Protein AF-A0A9P0D5S6-F1 (afdb_monomer)

Sequence (242 aa):
MGNLRKKKTSSSSEDSSSSSDEFELLKLKNKLLKRKLNKQRHGHGGKKRRHVSSSEDGRSSEEDAYNESEKEKEQNSEQTDPLGIEFVEVPSLSGEILEVLGPKQATVSNVSEDIHKDLVIRWEQIIKKGLNIDDREELLKKYPHPQNFVSLCSPKVNPEINEAIDAATKKRDEKLQSNQKIMVAAISALGKALTFLIDENKENTPLSLIEPINDASKLVAELFKDQTLVRQSLISKICGGN

Nearest PDB structures (foldseek):
  8vp1-assembly1_A  TM=4.606E-01  e=6.833E+00  Acetivibrio thermocellus ATCC 27405

Organism: NCBI:txid3402493

Solvent-accessible surface area (backbone atoms only — not comparable to full-atom values): 15973 Å² total; per-residue (Å²): 133,89,80,90,82,88,83,85,84,85,87,86,92,82,80,76,65,69,63,56,57,53,51,53,53,51,53,51,51,52,56,53,51,53,53,54,55,56,55,61,69,69,73,79,80,88,80,90,80,81,90,86,87,86,81,85,88,86,86,83,83,88,79,90,78,92,80,90,81,90,82,84,88,82,92,78,89,84,79,83,75,98,65,97,66,83,80,72,80,74,77,78,79,52,70,71,58,49,60,73,71,43,83,78,76,80,75,83,74,85,73,73,83,87,72,62,66,71,56,50,60,54,48,50,50,35,72,76,71,46,75,55,69,65,62,48,53,51,48,46,67,75,20,46,76,54,88,91,46,70,85,66,52,83,80,76,75,55,69,72,57,64,69,72,50,53,71,69,58,49,56,50,46,54,52,52,52,54,50,43,52,53,45,39,18,50,44,34,47,46,50,50,52,50,48,50,49,50,68,77,32,75,90,71,57,58,61,84,61,51,50,62,52,50,52,51,42,51,54,48,53,49,52,45,50,52,53,49,52,51,49,49,51,62,52,44,66,63,74,64,75,124

Foldseek 3Di:
DDDDDDDDDDDDDDDDPPVVVVVVVVVVVVVVVVVVVVVVVPPPDDDDDDDDDDDDDDDDDDDDDDDDDDDDDDDDDPPDDPDPDPPPPDDDDDPVVVVVVPDDDPPPPPDDDDDDPVVCVVVVCCVVPNDDPVVLVVLLVVQDADPVCVVLDQDDDDVVLLVQDDPVLNVVLVVLNVVSSSLRSLLSVLVVVLCCLCVVQVPDRDVVVNVVSVVVSVVSVVVSVVSSVVNVVSSCVRVPDD

Radius o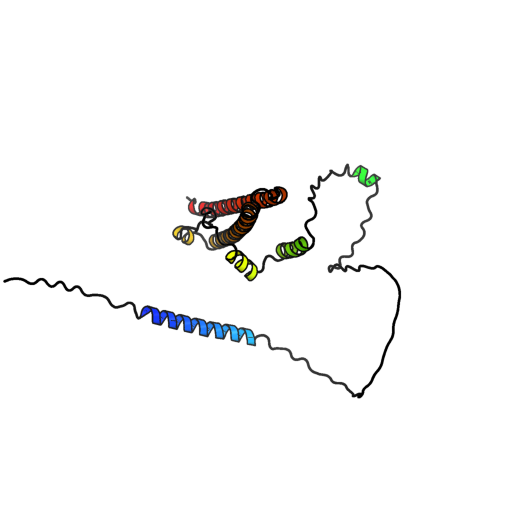f gyration: 34.53 Å; Cα contacts (8 Å, |Δi|>4): 62; chains: 1; bounding box: 77×120×94 Å

pLDDT: mean 72.17, std 22.51, range [25.88, 97.44]

Secondary structure (DSSP, 8-state):
---------------SSHHHHHHHHHHHHHHHHHHHHHHHHTS--------------------------------------S-------PPPPPHHHHHHT---------PPPPPPHHHHHHHHHHHHH---HHHHHHHHHHSPPPTT-TTSSPPPPPHHHHHHS-HHHHHHHHHHHHHHHHHHHHHHHHHHHHHHHHHHSTTT--HHHHHHHHHHHHHHHHHHHHHHHHHHHHHHHHHT--

Mean predicted aligned error: 20.33 Å

Structure (mmCIF, N/CA/C/O backbone):
data_AF-A0A9P0D5S6-F1
#
_entry.id   AF-A0A9P0D5S6-F1
#
loop_
_atom_site.group_PDB
_atom_site.id
_atom_site.type_symbol
_atom_site.label_atom_id
_atom_site.label_alt_id
_atom_site.label_comp_id
_atom_site.label_asym_id
_atom_site.label_entity_id
_atom_site.label_seq_id
_atom_site.pdbx_PDB_ins_code
_atom_site.Cartn_x
_atom_site.Cartn_y
_atom_site.Cartn_z
_atom_site.occupancy
_atom_site.B_iso_or_equiv
_atom_site.auth_seq_id
_atom_site.auth_comp_id
_atom_site.auth_asym_id
_atom_site.auth_atom_id
_atom_site.pdbx_PDB_model_num
ATOM 1 N N . MET A 1 1 ? -13.236 -71.950 -36.937 1.00 37.84 1 MET A N 1
ATOM 2 C CA . MET A 1 1 ? -12.659 -71.670 -38.271 1.00 37.84 1 MET A CA 1
ATOM 3 C C . MET A 1 1 ? -12.539 -70.158 -38.441 1.00 37.84 1 MET A C 1
ATOM 5 O O . MET A 1 1 ? -13.577 -69.520 -38.479 1.00 37.84 1 MET A O 1
ATOM 9 N N . GLY A 1 2 ? -11.304 -69.630 -38.513 1.00 37.84 2 GLY A N 1
ATOM 10 C CA . GLY A 1 2 ? -10.929 -68.273 -38.978 1.00 37.84 2 GLY A CA 1
ATOM 11 C C . GLY A 1 2 ? -11.305 -67.083 -38.070 1.00 37.84 2 GLY A C 1
ATOM 12 O O . GLY A 1 2 ? -12.388 -67.051 -37.520 1.00 37.84 2 GLY A O 1
ATOM 13 N N . ASN A 1 3 ? -10.506 -66.032 -37.876 1.00 37.53 3 ASN A N 1
ATOM 14 C CA . ASN A 1 3 ? -9.165 -65.708 -38.349 1.00 37.53 3 ASN A CA 1
ATOM 15 C C . ASN A 1 3 ? -8.583 -64.559 -37.497 1.00 37.53 3 ASN A C 1
ATOM 17 O O . ASN A 1 3 ? -9.312 -63.754 -36.922 1.00 37.53 3 ASN A O 1
ATOM 21 N N . LEU A 1 4 ? -7.251 -64.500 -37.452 1.00 45.38 4 LEU A N 1
ATOM 22 C CA . LEU A 1 4 ? -6.418 -63.527 -36.748 1.00 45.38 4 LEU A CA 1
ATOM 23 C C . LEU A 1 4 ? -6.650 -62.071 -37.191 1.00 45.38 4 LEU A C 1
ATOM 25 O O . LEU A 1 4 ? -6.735 -61.794 -38.386 1.00 45.38 4 LEU A O 1
ATOM 29 N N . ARG A 1 5 ? -6.488 -61.122 -36.256 1.00 46.25 5 ARG A N 1
ATOM 30 C CA . ARG A 1 5 ? -5.780 -59.858 -36.536 1.00 46.25 5 ARG A CA 1
ATOM 31 C C . ARG A 1 5 ? -5.139 -59.277 -35.272 1.00 46.25 5 ARG A C 1
ATOM 33 O O . ARG A 1 5 ? -5.781 -58.629 -34.455 1.00 46.25 5 ARG A O 1
ATOM 40 N N . LYS A 1 6 ? -3.832 -59.519 -35.138 1.00 46.16 6 LYS A N 1
ATOM 41 C CA . LYS A 1 6 ? -2.926 -58.796 -34.236 1.00 46.16 6 LYS A CA 1
ATOM 42 C C . LYS A 1 6 ? -2.712 -57.382 -34.791 1.00 46.16 6 LYS A C 1
ATOM 44 O O . LYS A 1 6 ? -2.328 -57.250 -35.951 1.00 46.16 6 LYS A O 1
ATOM 49 N N . LYS A 1 7 ? -2.863 -56.349 -33.962 1.00 43.53 7 LYS A N 1
ATOM 50 C CA . LYS A 1 7 ? -2.188 -55.056 -34.153 1.00 43.53 7 LYS A CA 1
ATOM 51 C C . LYS A 1 7 ? -1.275 -54.819 -32.953 1.00 43.53 7 LYS A C 1
ATOM 53 O O . LYS A 1 7 ? -1.743 -54.568 -31.851 1.00 43.53 7 LYS A O 1
ATOM 58 N N . LYS A 1 8 ? 0.028 -54.969 -33.194 1.00 44.31 8 LYS A N 1
ATOM 59 C CA . LYS A 1 8 ? 1.100 -54.388 -32.384 1.00 44.31 8 LYS A CA 1
ATOM 60 C C . LYS A 1 8 ? 1.375 -52.996 -32.950 1.00 44.31 8 LYS A C 1
ATOM 62 O O . LYS A 1 8 ? 1.554 -52.880 -34.160 1.00 44.31 8 LYS A O 1
ATOM 67 N N . THR A 1 9 ? 1.465 -51.993 -32.090 1.00 38.09 9 THR A N 1
ATOM 68 C CA . THR A 1 9 ? 2.160 -50.735 -32.376 1.00 38.09 9 THR A CA 1
ATOM 69 C C . THR A 1 9 ? 3.109 -50.457 -31.220 1.00 38.09 9 THR A C 1
ATOM 71 O O . THR A 1 9 ? 2.726 -50.522 -30.055 1.00 38.09 9 THR A O 1
ATOM 74 N N . SER A 1 10 ? 4.364 -50.255 -31.588 1.00 43.22 10 SER A N 1
ATOM 75 C CA . SER A 1 10 ? 5.551 -49.974 -30.785 1.00 43.22 10 SER A CA 1
ATOM 76 C C . SER A 1 10 ? 5.848 -48.466 -30.724 1.00 43.22 10 SER A C 1
ATOM 78 O O . SER A 1 10 ? 5.267 -47.707 -31.498 1.00 43.22 10 SER A O 1
ATOM 80 N N . SER A 1 11 ? 6.842 -48.096 -29.900 1.00 38.91 11 SER A N 1
ATOM 81 C CA . SER A 1 11 ? 7.454 -46.763 -29.657 1.00 38.91 11 SER A CA 1
ATOM 82 C C . SER A 1 11 ? 6.777 -45.958 -28.533 1.00 38.91 11 SER A C 1
ATOM 84 O O . SER A 1 11 ? 5.559 -45.971 -28.440 1.00 38.91 11 SER A O 1
ATOM 86 N N . SER A 1 12 ? 7.463 -45.293 -27.598 1.00 39.78 12 SER A N 1
ATOM 87 C CA . SER A 1 12 ? 8.856 -44.835 -27.505 1.00 39.78 12 SER A CA 1
ATOM 88 C C . SER A 1 12 ? 9.258 -44.738 -26.019 1.00 39.78 12 SER A C 1
ATOM 90 O O . SER A 1 12 ? 8.444 -44.351 -25.183 1.00 39.78 12 SER A O 1
ATOM 92 N N . SER A 1 13 ? 10.496 -45.110 -25.694 1.00 50.25 13 SER A N 1
ATOM 93 C CA . SER A 1 13 ? 11.111 -45.021 -24.366 1.00 50.25 13 SER A CA 1
ATOM 94 C C . SER A 1 13 ? 12.429 -44.255 -24.498 1.00 50.25 13 SER A C 1
ATOM 96 O O . SER A 1 13 ? 13.471 -44.884 -24.659 1.00 50.25 13 SER A O 1
ATOM 98 N N . GLU A 1 14 ? 12.383 -42.920 -24.489 1.00 50.22 14 GLU A N 1
ATOM 99 C CA . GLU A 1 14 ? 13.576 -42.063 -24.654 1.00 50.22 14 GLU A CA 1
ATOM 100 C C . GLU A 1 14 ? 13.590 -40.788 -23.776 1.00 50.22 14 GLU A C 1
ATOM 102 O O . GLU A 1 14 ? 14.295 -39.845 -24.099 1.00 50.22 14 GLU A O 1
ATOM 107 N N . ASP A 1 15 ? 12.901 -40.740 -22.627 1.00 49.03 15 ASP A N 1
ATOM 108 C CA . ASP A 1 15 ? 12.848 -39.508 -21.795 1.00 49.03 15 ASP A CA 1
ATOM 109 C C . ASP A 1 15 ? 13.616 -39.569 -20.457 1.00 49.03 15 ASP A C 1
ATOM 111 O O . ASP A 1 15 ? 13.437 -38.730 -19.576 1.00 49.03 15 ASP A O 1
ATOM 115 N N . SER A 1 16 ? 14.505 -40.546 -20.259 1.00 51.09 16 SER A N 1
ATOM 116 C CA . SER A 1 16 ? 15.193 -40.727 -18.963 1.00 51.09 16 SER A CA 1
ATOM 117 C C . SER A 1 16 ? 16.587 -40.090 -18.866 1.00 51.09 16 SER A C 1
ATOM 119 O O . SER A 1 16 ? 17.108 -39.961 -17.760 1.00 51.09 16 SER A O 1
ATOM 121 N N . SER A 1 17 ? 17.214 -39.691 -19.979 1.00 54.06 17 SER A N 1
ATOM 122 C CA . SER A 1 17 ? 18.595 -39.170 -19.983 1.00 54.06 17 SER A CA 1
ATOM 123 C C . SER A 1 17 ? 18.681 -37.662 -19.712 1.00 54.06 17 SER A C 1
ATOM 125 O O . SER A 1 17 ? 19.593 -37.222 -19.015 1.00 54.06 17 SER A O 1
ATOM 127 N N . SER A 1 18 ? 17.696 -36.874 -20.161 1.00 54.56 18 SER A N 1
ATOM 128 C CA . SER A 1 18 ? 17.740 -35.403 -20.082 1.00 54.56 18 SER A CA 1
ATOM 129 C C . SER A 1 18 ? 17.683 -34.848 -18.651 1.00 54.56 18 SER A C 1
ATOM 131 O O . SER A 1 18 ? 18.209 -33.769 -18.387 1.00 54.56 18 SER A O 1
ATOM 133 N N . SER A 1 19 ? 17.065 -35.570 -17.711 1.00 57.66 19 SER A N 1
ATOM 134 C CA . SER A 1 19 ? 16.938 -35.122 -16.313 1.00 57.66 19 SER A CA 1
ATOM 135 C C . SER A 1 19 ? 18.242 -35.290 -15.516 1.00 57.66 19 SER A C 1
ATOM 137 O O . SER A 1 19 ? 18.522 -34.515 -14.599 1.00 57.66 19 SER A O 1
ATOM 139 N N . SER A 1 20 ? 19.077 -36.265 -15.894 1.00 64.94 20 SER A N 1
ATOM 140 C CA . SER A 1 20 ? 20.359 -36.522 -15.227 1.00 64.94 20 SER A CA 1
ATOM 141 C C . SER A 1 20 ? 21.379 -35.414 -15.511 1.00 64.94 20 SER A C 1
ATOM 143 O O . SER A 1 20 ? 22.100 -34.981 -14.608 1.00 64.94 20 SER A O 1
ATOM 145 N N . ASP A 1 21 ? 21.405 -34.908 -16.744 1.00 73.12 21 ASP A N 1
ATOM 146 C CA . ASP A 1 21 ? 22.343 -33.860 -17.156 1.00 73.12 21 ASP A CA 1
ATOM 147 C C . ASP A 1 21 ? 22.004 -32.503 -16.522 1.00 73.12 21 ASP A C 1
ATOM 149 O O . ASP A 1 21 ? 22.896 -31.760 -16.098 1.00 73.12 21 ASP A O 1
ATOM 153 N N . GLU A 1 22 ? 20.712 -32.200 -16.363 1.00 78.56 22 GLU A N 1
ATOM 154 C CA . GLU A 1 22 ? 20.247 -30.991 -15.680 1.00 78.56 22 GLU A CA 1
ATOM 155 C C . GLU A 1 22 ? 20.620 -30.997 -14.187 1.00 78.56 22 GLU A C 1
ATOM 157 O O . GLU A 1 22 ? 21.048 -29.976 -13.632 1.00 78.56 22 GLU A O 1
ATOM 162 N N . PHE A 1 23 ? 20.547 -32.166 -13.544 1.00 77.38 23 PHE A N 1
ATOM 163 C CA . PHE A 1 23 ? 20.930 -32.329 -12.145 1.00 77.38 23 PHE A CA 1
ATOM 164 C C . PHE A 1 23 ? 22.438 -32.120 -11.921 1.00 77.38 23 PHE A C 1
ATOM 166 O O . PHE A 1 23 ? 22.838 -31.428 -10.977 1.00 77.38 23 PHE A O 1
ATOM 173 N N . GLU A 1 24 ? 23.291 -32.642 -12.807 1.00 84.81 24 GLU A N 1
ATOM 174 C CA . GLU A 1 24 ? 24.744 -32.429 -12.727 1.00 84.81 24 GLU A CA 1
ATOM 175 C C . GLU A 1 24 ? 25.137 -30.967 -13.010 1.00 84.81 24 GLU A C 1
ATOM 177 O O . GLU A 1 24 ? 25.972 -30.393 -12.299 1.00 84.81 24 GLU A O 1
ATOM 182 N N . LEU A 1 25 ? 24.456 -30.294 -13.943 1.00 83.38 25 LEU A N 1
ATOM 183 C CA . LEU A 1 25 ? 24.597 -28.848 -14.173 1.00 83.38 25 LEU A CA 1
ATOM 184 C C . LEU A 1 25 ? 24.253 -28.022 -12.924 1.00 83.38 25 LEU A C 1
ATOM 186 O O . LEU A 1 25 ? 24.961 -27.063 -12.582 1.00 83.38 25 LEU A O 1
ATOM 190 N N . LEU A 1 26 ? 23.197 -28.402 -12.205 1.00 81.62 26 LEU A N 1
ATOM 191 C CA . LEU A 1 26 ? 22.773 -27.730 -10.978 1.00 81.62 26 LEU A CA 1
ATOM 192 C C . LEU A 1 26 ? 23.780 -27.939 -9.836 1.00 81.62 26 LEU A C 1
ATOM 194 O O . LEU A 1 26 ? 24.104 -27.010 -9.085 1.00 81.62 26 LEU A O 1
ATOM 198 N N . LYS A 1 27 ? 24.345 -29.142 -9.735 1.00 86.56 27 LYS A N 1
ATOM 199 C CA . LYS A 1 27 ? 25.399 -29.489 -8.772 1.00 86.56 27 LYS A CA 1
ATOM 200 C C . LYS A 1 27 ? 26.682 -28.695 -9.036 1.00 86.56 27 LYS A C 1
ATOM 202 O O . LYS A 1 27 ? 27.293 -28.168 -8.097 1.00 86.56 27 LYS A O 1
ATOM 207 N N . LEU A 1 28 ? 27.046 -28.525 -10.309 1.00 89.38 28 LEU A N 1
ATOM 208 C CA . LEU A 1 28 ? 28.199 -27.730 -10.730 1.00 89.38 28 LEU A CA 1
ATOM 209 C C . LEU A 1 28 ? 28.015 -26.239 -10.401 1.00 89.38 28 LEU A C 1
ATOM 211 O O . LEU A 1 28 ? 28.908 -25.625 -9.806 1.00 89.38 28 LEU A O 1
ATOM 215 N N . LYS A 1 29 ? 26.837 -25.667 -10.696 1.00 86.06 29 LYS A N 1
ATOM 216 C CA . LYS A 1 29 ? 26.492 -24.273 -10.350 1.00 86.06 29 LYS A CA 1
ATOM 217 C C . LYS A 1 29 ? 26.589 -24.021 -8.845 1.00 86.06 29 LYS A C 1
ATOM 219 O O . LYS A 1 29 ? 27.227 -23.053 -8.426 1.00 86.06 29 LYS A O 1
ATOM 224 N N . ASN A 1 30 ? 26.058 -24.928 -8.024 1.00 82.50 30 ASN A N 1
ATOM 225 C CA . ASN A 1 30 ? 26.135 -24.828 -6.564 1.00 82.50 30 ASN A CA 1
ATOM 226 C C . ASN A 1 30 ? 27.581 -24.887 -6.037 1.00 82.50 30 ASN A C 1
ATOM 228 O O . ASN A 1 30 ? 27.945 -24.150 -5.116 1.00 82.50 30 ASN A O 1
ATOM 232 N N . LYS A 1 31 ? 28.444 -25.713 -6.643 1.00 89.81 31 LYS A N 1
ATOM 233 C CA . LYS A 1 31 ? 29.873 -25.793 -6.288 1.00 89.81 31 LYS A CA 1
ATOM 234 C C . LYS A 1 31 ? 30.620 -24.492 -6.602 1.00 89.81 31 LYS A C 1
ATOM 236 O O . LYS A 1 31 ? 31.457 -24.055 -5.807 1.00 89.81 31 LYS A O 1
ATOM 241 N N . LEU A 1 32 ? 30.314 -23.854 -7.732 1.00 88.75 32 LEU A N 1
ATOM 242 C CA . LEU A 1 32 ? 30.899 -22.565 -8.116 1.00 88.75 32 LEU A CA 1
ATOM 243 C C . LEU A 1 32 ? 30.418 -21.426 -7.209 1.00 88.75 32 LEU A C 1
ATOM 245 O O . LEU A 1 32 ? 31.228 -20.594 -6.793 1.00 88.75 32 LEU A O 1
ATOM 249 N N . LEU A 1 33 ? 29.138 -21.430 -6.829 1.00 84.19 33 LEU A N 1
ATOM 250 C CA . LEU A 1 33 ? 28.568 -20.434 -5.920 1.00 84.19 33 LEU A CA 1
ATOM 251 C C . LEU A 1 33 ? 29.224 -20.490 -4.532 1.00 84.19 33 LEU A C 1
ATOM 253 O O . LEU A 1 33 ? 29.647 -19.460 -4.005 1.00 84.19 33 LEU A O 1
ATOM 257 N N . LYS A 1 34 ? 29.423 -21.701 -3.986 1.00 81.06 34 LYS A N 1
ATOM 258 C CA . LYS A 1 34 ? 30.137 -21.911 -2.713 1.00 81.06 34 LYS A CA 1
ATOM 259 C C . LYS A 1 34 ? 31.575 -21.387 -2.765 1.00 81.06 34 LYS A C 1
ATOM 261 O O . LYS A 1 34 ? 32.033 -20.758 -1.815 1.00 81.06 34 LYS A O 1
ATOM 266 N N . ARG A 1 35 ? 32.280 -21.582 -3.887 1.00 80.19 35 ARG A N 1
ATOM 267 C CA . ARG A 1 35 ? 33.635 -21.037 -4.094 1.00 80.19 35 ARG A CA 1
ATOM 268 C C . ARG A 1 35 ? 33.650 -19.507 -4.139 1.00 80.19 35 ARG A C 1
ATOM 270 O O . ARG A 1 35 ? 34.548 -18.902 -3.558 1.00 80.19 35 ARG A O 1
ATOM 277 N N . LYS A 1 36 ? 32.657 -18.883 -4.781 1.00 82.38 36 LYS A N 1
ATOM 278 C CA . LYS A 1 36 ? 32.531 -17.418 -4.861 1.00 82.38 36 LYS A CA 1
ATOM 279 C C . LYS A 1 36 ? 32.259 -16.799 -3.486 1.00 82.38 36 LYS A C 1
ATOM 281 O O . LYS A 1 36 ? 32.920 -15.828 -3.123 1.00 82.38 36 LYS A O 1
ATOM 286 N N . LEU A 1 37 ? 31.378 -17.419 -2.697 1.00 74.88 37 LEU A N 1
ATOM 287 C CA . LEU A 1 37 ? 31.068 -16.987 -1.332 1.00 74.88 37 LEU A CA 1
ATOM 288 C C . LEU A 1 37 ? 32.290 -17.113 -0.408 1.00 74.88 37 LEU A C 1
ATOM 290 O O . LEU A 1 37 ? 32.605 -16.198 0.349 1.00 74.88 37 LEU A O 1
ATOM 294 N N . ASN A 1 38 ? 33.037 -18.218 -0.510 1.00 69.81 38 ASN A N 1
ATOM 295 C CA . ASN A 1 38 ? 34.214 -18.427 0.333 1.00 69.81 38 ASN A CA 1
ATOM 296 C C . ASN A 1 38 ? 35.356 -17.451 -0.008 1.00 69.81 38 ASN A C 1
ATOM 298 O O . ASN A 1 38 ? 36.089 -17.025 0.881 1.00 69.81 38 ASN A O 1
ATOM 302 N N . LYS A 1 39 ? 35.470 -17.030 -1.277 1.00 72.38 39 LYS A N 1
ATOM 303 C CA . LYS A 1 39 ? 36.447 -16.023 -1.723 1.00 72.38 39 LYS A CA 1
ATOM 304 C C . LYS A 1 39 ? 36.113 -14.614 -1.215 1.00 72.38 39 LYS A C 1
ATOM 306 O O . LYS A 1 39 ? 37.030 -13.856 -0.919 1.00 72.38 39 LYS A O 1
ATOM 311 N N . GLN A 1 40 ? 34.829 -14.288 -1.038 1.00 65.25 40 GLN A N 1
ATOM 312 C CA . GLN A 1 40 ? 34.401 -13.027 -0.414 1.00 65.25 40 GLN A CA 1
ATOM 313 C C . GLN A 1 40 ? 34.696 -12.986 1.092 1.00 65.25 40 GLN A C 1
ATOM 315 O O . GLN A 1 40 ? 35.065 -11.937 1.611 1.00 65.25 40 GLN A O 1
ATOM 320 N N . ARG A 1 41 ? 34.632 -14.129 1.788 1.00 60.97 41 ARG A N 1
ATOM 321 C CA . ARG A 1 41 ? 34.928 -14.208 3.232 1.00 60.97 41 ARG A CA 1
ATOM 322 C C . ARG A 1 41 ? 36.413 -14.039 3.583 1.00 60.97 41 ARG A C 1
ATOM 324 O O . ARG A 1 41 ? 36.717 -13.703 4.718 1.00 60.97 41 ARG A O 1
ATOM 331 N N . HIS A 1 42 ? 37.327 -14.221 2.626 1.00 52.56 42 HIS A N 1
ATOM 332 C CA . HIS A 1 42 ? 38.779 -14.106 2.848 1.00 52.56 42 HIS A CA 1
ATOM 333 C C . HIS A 1 42 ? 39.375 -12.756 2.385 1.00 52.56 42 HIS A C 1
ATOM 335 O O . HIS A 1 42 ? 40.588 -12.578 2.435 1.00 52.56 42 HIS A O 1
ATOM 341 N N . GLY A 1 43 ? 38.546 -11.794 1.951 1.00 47.47 43 GLY A N 1
ATOM 342 C CA . GLY A 1 43 ? 38.978 -10.464 1.480 1.00 47.47 43 GLY A CA 1
ATOM 343 C C . GLY A 1 43 ? 38.991 -9.345 2.536 1.00 47.47 43 GLY A C 1
ATOM 344 O O . GLY A 1 43 ? 39.335 -8.209 2.217 1.00 47.47 43 GLY A O 1
ATOM 345 N N . HIS A 1 44 ? 38.620 -9.630 3.787 1.00 45.16 44 HIS A N 1
ATOM 346 C CA . HIS A 1 44 ? 38.609 -8.664 4.896 1.00 45.16 44 HIS A CA 1
ATOM 347 C C . HIS A 1 44 ? 39.379 -9.211 6.104 1.00 45.16 44 HIS A C 1
ATOM 349 O O . HIS A 1 44 ? 38.835 -9.470 7.170 1.00 45.16 44 HIS A O 1
ATOM 355 N N . GLY A 1 45 ? 40.682 -9.415 5.920 1.00 45.53 45 GLY A N 1
ATOM 356 C CA . GLY A 1 45 ? 41.605 -9.780 6.991 1.00 45.53 45 GLY A CA 1
ATOM 357 C C . GLY A 1 45 ? 42.905 -9.008 6.842 1.00 45.53 45 GLY A C 1
ATOM 358 O O . GLY A 1 45 ? 43.875 -9.533 6.307 1.00 45.53 45 GLY A O 1
ATOM 359 N N . GLY A 1 46 ? 42.928 -7.748 7.277 1.00 39.09 46 GLY A N 1
ATOM 360 C CA . GLY A 1 46 ? 44.128 -6.924 7.163 1.00 39.09 46 GLY A CA 1
ATOM 361 C C . GLY A 1 46 ? 44.062 -5.608 7.926 1.00 39.09 46 GLY A C 1
ATOM 362 O O . GLY A 1 46 ? 43.817 -4.574 7.317 1.00 39.09 46 GLY A O 1
ATOM 363 N N . LYS A 1 47 ? 44.328 -5.655 9.240 1.00 42.62 47 LYS A N 1
ATOM 364 C CA . LYS A 1 47 ? 45.310 -4.797 9.945 1.00 42.62 47 LYS A CA 1
ATOM 365 C C . LYS A 1 47 ? 45.312 -5.101 11.451 1.00 42.62 47 LYS A C 1
ATOM 367 O O . LYS A 1 47 ? 44.508 -4.585 12.216 1.00 42.62 47 LYS A O 1
ATOM 372 N N . LYS A 1 48 ? 46.278 -5.930 11.862 1.00 40.34 48 LYS A N 1
ATOM 373 C CA . LYS A 1 48 ? 46.782 -6.022 13.241 1.00 40.34 48 LYS A CA 1
ATOM 374 C C . LYS A 1 48 ? 47.408 -4.674 13.635 1.00 40.34 48 LYS A C 1
ATOM 376 O O . LYS A 1 48 ? 48.269 -4.182 12.906 1.00 40.34 48 LYS A O 1
ATOM 381 N N . ARG A 1 49 ? 47.067 -4.127 14.805 1.00 37.12 49 ARG A N 1
ATOM 382 C CA . ARG A 1 49 ? 47.935 -3.196 15.551 1.00 37.12 49 ARG A CA 1
ATOM 383 C C . ARG A 1 49 ? 48.150 -3.738 16.962 1.00 37.12 49 ARG A C 1
ATOM 385 O O . ARG A 1 49 ? 47.331 -4.478 17.489 1.00 37.12 49 ARG A O 1
ATOM 392 N N . ARG A 1 50 ? 49.362 -3.478 17.436 1.00 36.56 50 ARG A N 1
ATOM 393 C CA . ARG A 1 50 ? 50.137 -4.230 18.423 1.00 36.56 50 ARG A CA 1
ATOM 394 C C . ARG A 1 50 ? 49.802 -3.790 19.850 1.00 36.56 50 ARG A C 1
ATOM 396 O O . ARG A 1 50 ? 49.523 -2.619 20.075 1.00 36.56 50 ARG A O 1
ATOM 403 N N . HIS A 1 51 ? 49.911 -4.749 20.767 1.00 29.88 51 HIS A N 1
ATOM 404 C CA . HIS A 1 51 ? 50.013 -4.568 22.214 1.00 29.88 51 HIS A CA 1
ATOM 405 C C . HIS A 1 51 ? 51.124 -3.584 22.609 1.00 29.88 51 HIS A C 1
ATOM 407 O O . HIS A 1 51 ? 52.221 -3.652 22.051 1.00 29.88 51 HIS A O 1
ATOM 413 N N . VAL A 1 52 ? 50.856 -2.791 23.650 1.00 31.94 52 VAL A N 1
ATOM 414 C CA . VAL A 1 52 ? 51.835 -2.360 24.659 1.00 31.94 52 VAL A CA 1
ATOM 415 C C . VAL A 1 52 ? 51.194 -2.567 26.036 1.00 31.94 52 VAL A C 1
ATOM 417 O O . VAL A 1 52 ? 50.001 -2.341 26.215 1.00 31.94 52 VAL A O 1
ATOM 420 N N . SER A 1 53 ? 51.998 -3.104 26.945 1.00 33.81 53 SER A N 1
ATOM 421 C CA . SER A 1 53 ? 51.716 -3.609 28.289 1.00 33.81 53 SER A CA 1
ATOM 422 C C . SER A 1 53 ? 51.902 -2.563 29.390 1.00 33.81 53 SER A C 1
ATOM 424 O O . SER A 1 53 ? 52.844 -1.781 29.296 1.00 33.81 53 SER A O 1
ATOM 426 N N . SER A 1 54 ? 51.133 -2.681 30.474 1.00 32.47 54 SER A N 1
ATOM 427 C CA . SER A 1 54 ? 51.548 -2.493 31.885 1.00 32.47 54 SER A CA 1
ATOM 428 C C . SER A 1 54 ? 50.314 -2.686 32.775 1.00 32.47 54 SER A C 1
ATOM 430 O O . SER A 1 54 ? 49.238 -2.291 32.342 1.00 32.47 54 SER A O 1
ATOM 432 N N . SER A 1 55 ? 50.303 -3.148 34.017 1.00 33.06 55 SER A N 1
ATOM 433 C CA . SER A 1 55 ? 51.166 -3.903 34.932 1.00 33.06 55 SER A CA 1
ATOM 434 C C . SER A 1 55 ? 50.335 -3.980 36.234 1.00 33.06 55 SER A C 1
ATOM 436 O O . SER A 1 55 ? 49.581 -3.051 36.506 1.00 33.06 55 SER A O 1
ATOM 438 N N . GLU A 1 56 ? 50.527 -5.052 37.007 1.00 34.44 56 GLU A N 1
ATOM 439 C CA . GLU A 1 56 ? 50.325 -5.165 38.472 1.00 34.44 56 GLU A CA 1
ATOM 440 C C . GLU A 1 56 ? 48.906 -5.349 39.073 1.00 34.44 56 GLU A C 1
ATOM 442 O O . GLU A 1 56 ? 48.093 -4.437 39.167 1.00 34.44 56 GLU A O 1
ATOM 447 N N . ASP A 1 57 ? 48.650 -6.608 39.469 1.00 30.70 57 ASP A N 1
ATOM 448 C CA . ASP A 1 57 ? 48.480 -7.121 40.848 1.00 30.70 57 ASP A CA 1
ATOM 449 C C . ASP A 1 57 ? 47.543 -6.430 41.862 1.00 30.70 57 ASP A C 1
ATOM 451 O O . ASP A 1 57 ? 47.686 -5.254 42.173 1.00 30.70 57 ASP A O 1
ATOM 455 N N . GLY A 1 58 ? 46.689 -7.225 42.537 1.00 30.38 58 GLY A N 1
ATOM 456 C CA . GLY A 1 58 ? 46.077 -6.793 43.808 1.00 30.38 58 GLY A CA 1
ATOM 457 C C . GLY A 1 58 ? 44.826 -7.530 44.310 1.00 30.38 58 GLY A C 1
ATOM 458 O O . GLY A 1 58 ? 43.718 -7.030 44.220 1.00 30.38 58 GLY A O 1
ATOM 459 N N . ARG A 1 59 ? 45.048 -8.718 44.871 1.00 30.50 59 ARG A N 1
ATOM 460 C CA . ARG A 1 59 ? 44.269 -9.538 45.830 1.00 30.50 59 ARG A CA 1
ATOM 461 C C . ARG A 1 59 ? 43.187 -8.869 46.739 1.00 30.50 59 ARG A C 1
ATOM 463 O O . ARG A 1 59 ? 43.468 -7.879 47.397 1.00 30.50 59 ARG A O 1
ATOM 470 N N . SER A 1 60 ? 42.106 -9.642 46.961 1.00 30.59 60 SER A N 1
ATOM 471 C CA . SER A 1 60 ? 41.381 -9.935 48.236 1.00 30.59 60 SER A CA 1
ATOM 472 C C . SER A 1 60 ? 40.152 -9.120 48.719 1.00 30.59 60 SER A C 1
ATOM 474 O O . SER A 1 60 ? 40.286 -7.990 49.159 1.00 30.59 60 SER A O 1
ATOM 476 N N . SER A 1 61 ? 38.999 -9.818 48.691 1.00 33.47 61 SER A N 1
ATOM 477 C CA . SER A 1 61 ? 37.992 -10.121 49.750 1.00 33.47 61 SER A CA 1
ATOM 478 C C . SER A 1 61 ? 37.303 -9.060 50.633 1.00 33.47 61 SER A C 1
ATOM 480 O O . SER A 1 61 ? 37.972 -8.236 51.241 1.00 33.47 61 SER A O 1
ATOM 482 N N . GLU A 1 62 ? 35.989 -9.327 50.823 1.00 32.94 62 GLU A N 1
ATOM 483 C CA . GLU A 1 62 ? 35.113 -9.034 51.990 1.00 32.94 62 GLU A CA 1
ATOM 484 C C . GLU A 1 62 ? 34.744 -7.558 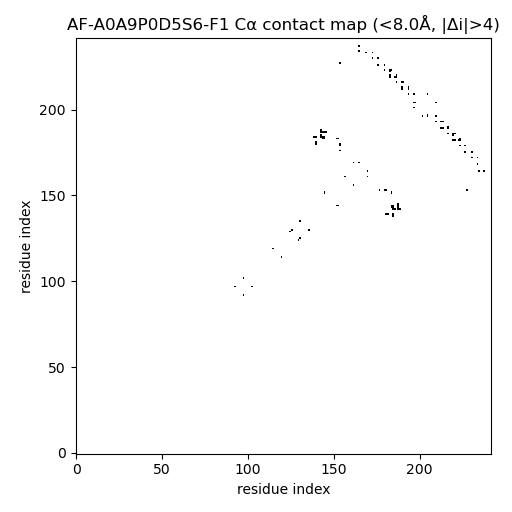52.213 1.00 32.94 62 GLU A C 1
ATOM 486 O O . GLU A 1 62 ? 35.535 -6.669 51.944 1.00 32.94 62 GLU A O 1
ATOM 491 N N . GLU A 1 63 ? 33.589 -7.151 52.731 1.00 30.70 63 GLU A N 1
ATOM 492 C CA . GLU A 1 63 ? 32.223 -7.642 52.974 1.00 30.70 63 GLU A CA 1
ATOM 493 C C . GLU A 1 63 ? 31.454 -6.369 53.434 1.00 30.70 63 GLU A C 1
ATOM 495 O O . GLU A 1 63 ? 32.072 -5.327 53.662 1.00 30.70 63 GLU A O 1
ATOM 500 N N . ASP A 1 64 ? 30.131 -6.467 53.602 1.00 30.12 64 ASP A N 1
ATOM 501 C CA . ASP A 1 64 ? 29.271 -5.544 54.373 1.00 30.12 64 ASP A CA 1
ATOM 502 C C . ASP A 1 64 ? 28.912 -4.166 53.765 1.00 30.12 64 ASP A C 1
ATOM 504 O O . ASP A 1 64 ? 29.690 -3.533 53.065 1.00 30.12 64 ASP A O 1
ATOM 508 N N . ALA A 1 65 ? 27.770 -3.523 54.027 1.00 28.94 65 ALA A N 1
ATOM 509 C CA . ALA A 1 65 ? 26.436 -3.846 54.547 1.00 28.94 65 ALA A CA 1
ATOM 510 C C . ALA A 1 65 ? 25.743 -2.475 54.744 1.00 28.94 65 ALA A C 1
ATOM 512 O O . ALA A 1 65 ? 26.304 -1.670 55.475 1.00 28.94 65 ALA A O 1
ATOM 513 N N . TYR A 1 66 ? 24.536 -2.258 54.183 1.00 25.88 66 TYR A N 1
ATOM 514 C CA . TYR A 1 66 ? 23.515 -1.250 54.592 1.00 25.88 66 TYR A CA 1
ATOM 515 C C . TYR A 1 66 ? 23.965 0.256 54.627 1.00 25.88 66 TYR A C 1
ATOM 517 O O . TYR A 1 66 ? 25.133 0.577 54.709 1.00 25.88 66 TYR A O 1
ATOM 525 N N . ASN A 1 67 ? 23.161 1.320 54.531 1.00 33.59 67 ASN A N 1
ATOM 526 C CA . ASN A 1 67 ? 21.725 1.550 54.591 1.00 33.59 67 ASN A CA 1
ATOM 527 C C . ASN A 1 67 ? 21.374 2.925 53.947 1.00 33.59 67 ASN A C 1
ATOM 529 O O . ASN A 1 67 ? 22.115 3.886 54.120 1.00 33.59 67 ASN A O 1
ATOM 533 N N . GLU A 1 68 ? 20.222 2.985 53.272 1.00 31.83 68 GLU A N 1
ATOM 534 C CA . GLU A 1 68 ? 19.095 3.924 53.473 1.00 31.83 68 GLU A CA 1
ATOM 535 C C . GLU A 1 68 ? 19.180 5.464 53.294 1.00 31.83 68 GLU A C 1
ATOM 537 O O . GLU A 1 68 ? 19.880 6.195 53.986 1.00 31.83 68 GLU A O 1
ATOM 542 N N . SER A 1 69 ? 18.202 5.910 52.486 1.00 32.91 69 SER A N 1
ATOM 543 C CA . SER A 1 69 ? 17.302 7.078 52.611 1.00 32.91 69 SER A CA 1
ATOM 544 C C . SER A 1 69 ? 17.645 8.435 51.973 1.00 32.91 69 SER A C 1
ATOM 546 O O . SER A 1 69 ? 18.573 9.120 52.377 1.00 32.91 69 SER A O 1
ATOM 548 N N . GLU A 1 70 ? 16.739 8.806 51.045 1.00 35.56 70 GLU A N 1
ATOM 549 C CA . GLU A 1 70 ? 16.013 10.092 50.906 1.00 35.56 70 GLU A CA 1
ATOM 550 C C . GLU A 1 70 ? 16.833 11.378 50.630 1.00 35.56 70 GLU A C 1
ATOM 552 O O . GLU A 1 70 ? 17.804 11.665 51.306 1.00 35.56 70 GLU A O 1
ATOM 557 N N . LYS A 1 71 ? 16.508 12.277 49.684 1.00 30.34 71 LYS A N 1
ATOM 558 C CA . LYS A 1 71 ? 15.204 12.817 49.259 1.00 30.34 71 LYS A CA 1
ATOM 559 C C . LYS A 1 71 ? 15.385 13.777 48.054 1.00 30.34 71 LYS A C 1
ATOM 561 O O . LYS A 1 71 ? 16.412 14.428 47.938 1.00 30.34 71 LYS A O 1
ATOM 566 N N . GLU A 1 72 ? 14.298 13.930 47.293 1.00 30.64 72 GLU A N 1
ATOM 567 C CA . GLU A 1 72 ? 13.831 15.138 46.571 1.00 30.64 72 GLU A CA 1
ATOM 568 C C . GLU A 1 72 ? 14.491 15.640 45.258 1.00 30.64 72 GLU A C 1
ATOM 570 O O . GLU A 1 72 ? 15.597 16.154 45.231 1.00 30.64 72 GLU A O 1
ATOM 575 N N . LYS A 1 73 ? 13.651 15.578 44.201 1.00 32.81 73 LYS A N 1
ATOM 576 C CA . LYS A 1 73 ? 13.325 16.593 43.171 1.00 32.81 73 LYS A CA 1
ATOM 577 C C . LYS A 1 73 ? 14.472 17.266 42.402 1.00 32.81 73 LYS A C 1
ATOM 579 O O . LYS A 1 73 ? 15.158 18.112 42.943 1.00 32.81 73 LYS A O 1
ATOM 584 N N . GLU A 1 74 ? 14.482 17.076 41.081 1.00 36.25 74 GLU A N 1
ATOM 585 C CA . GLU A 1 74 ? 14.121 18.138 40.123 1.00 36.25 74 GLU A CA 1
ATOM 586 C C . GLU A 1 74 ? 14.061 17.612 38.681 1.00 36.25 74 GLU A C 1
ATOM 588 O O . GLU A 1 74 ? 14.690 16.626 38.306 1.00 36.25 74 GLU A O 1
ATOM 593 N N . GLN A 1 75 ? 13.194 18.250 37.901 1.00 36.50 75 GLN A N 1
ATOM 594 C CA . GLN A 1 75 ? 12.927 17.986 36.496 1.00 36.50 75 GLN A CA 1
ATOM 595 C C . GLN A 1 75 ? 14.142 18.378 35.648 1.00 36.50 75 GLN A C 1
ATOM 597 O O . GLN A 1 75 ? 14.572 19.522 35.731 1.00 36.50 75 GLN A O 1
ATOM 602 N N . ASN A 1 76 ? 14.613 17.507 34.751 1.00 33.88 76 ASN A N 1
ATOM 603 C CA . ASN A 1 76 ? 15.082 17.981 33.449 1.00 33.88 76 ASN A CA 1
ATOM 604 C C . ASN A 1 76 ? 15.027 16.867 32.395 1.00 33.88 76 ASN A C 1
ATOM 606 O O . ASN A 1 76 ? 15.711 15.849 32.494 1.00 33.88 76 ASN A O 1
ATOM 610 N N . SER A 1 77 ? 14.179 17.058 31.389 1.00 35.59 77 SER A N 1
ATOM 611 C CA . SER A 1 77 ? 14.148 16.254 30.173 1.00 35.59 77 SER A CA 1
ATOM 612 C C . SER A 1 77 ? 15.175 16.813 29.191 1.00 35.59 77 SER A C 1
ATOM 614 O O . SER A 1 77 ? 14.863 17.706 28.406 1.00 35.59 77 SER A O 1
ATOM 616 N N . GLU A 1 78 ? 16.397 16.289 29.214 1.00 38.59 78 GLU A N 1
ATOM 617 C CA . GLU A 1 78 ? 17.356 16.516 28.131 1.00 38.59 78 GLU A CA 1
ATOM 618 C C . GLU A 1 78 ? 17.052 15.554 26.982 1.00 38.59 78 GLU A C 1
ATOM 620 O O . GLU A 1 78 ? 17.491 14.404 26.946 1.00 38.59 78 GLU A O 1
ATOM 625 N N . GLN A 1 79 ? 16.258 16.038 26.030 1.00 39.22 79 GLN A N 1
ATOM 626 C CA . GLN A 1 79 ? 16.105 15.418 24.724 1.00 39.22 79 GLN A CA 1
ATOM 627 C C . GLN A 1 79 ? 17.125 16.076 23.788 1.00 39.22 79 GLN A C 1
ATOM 629 O O . GLN A 1 79 ? 16.926 17.188 23.308 1.00 39.22 79 GLN A O 1
ATOM 634 N N . THR A 1 80 ? 18.262 15.410 23.591 1.00 32.88 80 THR A N 1
ATOM 635 C CA . THR A 1 80 ? 19.299 15.831 22.644 1.00 32.88 80 THR A CA 1
ATOM 636 C C . THR A 1 80 ? 18.926 15.359 21.239 1.00 32.88 80 THR A C 1
ATOM 638 O O . THR A 1 80 ? 18.863 14.162 20.958 1.00 32.88 80 THR A O 1
ATOM 641 N N . ASP A 1 81 ? 18.640 16.318 20.359 1.00 45.00 81 ASP A N 1
ATOM 642 C CA . ASP A 1 81 ? 18.378 16.100 18.935 1.00 45.00 81 ASP A CA 1
ATOM 643 C C . ASP A 1 81 ? 19.725 16.001 18.168 1.00 45.00 81 ASP A C 1
ATOM 645 O O . ASP A 1 81 ? 20.625 16.812 18.409 1.00 45.00 81 ASP A O 1
ATOM 649 N N . PRO A 1 82 ? 19.940 15.023 17.263 1.00 48.78 82 PRO A N 1
ATOM 650 C CA . PRO A 1 82 ? 21.277 14.626 16.808 1.00 48.78 82 PRO A CA 1
ATOM 651 C C . PRO A 1 82 ? 21.760 15.336 15.530 1.00 48.78 82 PRO A C 1
ATOM 653 O O . PRO A 1 82 ? 22.425 14.720 14.695 1.00 48.78 82 PRO A O 1
ATOM 656 N N . LEU A 1 83 ? 21.450 16.621 15.342 1.00 44.72 83 LEU A N 1
ATOM 657 C CA . LEU A 1 83 ? 21.944 17.408 14.205 1.00 44.72 83 LEU A CA 1
ATOM 658 C C . LEU A 1 83 ? 22.324 18.813 14.678 1.00 44.72 83 LEU A C 1
ATOM 660 O O . LEU A 1 83 ? 21.475 19.694 14.740 1.00 44.72 83 LEU A O 1
ATOM 664 N N . GLY A 1 84 ? 23.603 19.006 15.015 1.00 46.94 84 GLY A N 1
ATOM 665 C CA . GLY A 1 84 ? 24.190 20.271 15.473 1.00 46.94 84 GLY A CA 1
ATOM 666 C C . GLY A 1 84 ? 24.146 21.391 14.431 1.00 46.94 84 GLY A C 1
ATOM 667 O O . GLY A 1 84 ? 25.172 21.772 13.872 1.00 46.94 84 GLY A O 1
ATOM 668 N N . ILE A 1 85 ? 22.949 21.909 14.179 1.00 57.75 85 ILE A N 1
ATOM 669 C CA . ILE A 1 85 ? 22.696 23.199 13.553 1.00 57.75 85 ILE A CA 1
ATOM 670 C C . ILE A 1 85 ? 22.293 24.119 14.703 1.00 57.75 85 ILE A C 1
ATOM 672 O O . ILE A 1 85 ? 21.242 23.924 15.310 1.00 57.75 85 ILE A O 1
ATOM 676 N N . GLU A 1 86 ? 23.141 25.093 15.031 1.00 45.94 86 GLU A N 1
ATOM 677 C CA . GLU A 1 86 ? 22.769 26.164 15.954 1.00 45.94 86 GLU A CA 1
ATOM 678 C C . GLU A 1 86 ? 21.534 26.879 15.389 1.00 45.94 86 GLU A C 1
ATOM 680 O O . GLU A 1 86 ? 21.594 27.512 14.331 1.00 45.94 86 GLU A O 1
ATOM 685 N N . PHE A 1 87 ? 20.395 26.756 16.073 1.00 44.22 87 PHE A N 1
ATOM 686 C CA . PHE A 1 87 ? 19.250 27.625 15.838 1.00 44.22 87 PHE A CA 1
ATOM 687 C C . PHE A 1 87 ? 19.662 29.028 16.278 1.00 44.22 87 PHE A C 1
ATOM 689 O O . PHE A 1 87 ? 19.595 29.375 17.454 1.00 44.22 87 PHE A O 1
ATOM 696 N N . VAL A 1 88 ? 20.117 29.839 15.327 1.00 54.06 88 VAL A N 1
ATOM 697 C CA . VAL A 1 88 ? 20.127 31.286 15.516 1.00 54.06 88 VAL A CA 1
ATOM 698 C C . VAL A 1 88 ? 18.665 31.679 15.699 1.00 54.06 88 VAL A C 1
ATOM 700 O O . VAL A 1 88 ? 17.875 31.546 14.762 1.00 54.06 88 VAL A O 1
ATOM 703 N N . GLU A 1 89 ? 18.283 32.106 16.905 1.00 53.09 89 GLU A N 1
ATOM 704 C CA . GLU A 1 89 ? 16.993 32.752 17.134 1.00 53.09 89 GLU A CA 1
ATOM 705 C C . GLU A 1 89 ? 16.921 33.968 16.211 1.00 53.09 89 GLU A C 1
ATOM 707 O O . GLU A 1 89 ? 17.539 35.005 16.454 1.00 53.09 89 GLU A O 1
ATOM 712 N N . VAL A 1 90 ? 16.221 33.818 15.087 1.00 69.62 90 VAL A N 1
ATOM 713 C CA . VAL A 1 90 ? 15.979 34.934 14.182 1.00 69.62 90 VAL A CA 1
ATOM 714 C C . VAL A 1 90 ? 15.027 35.871 14.924 1.00 69.62 90 VAL A C 1
ATOM 716 O O . VAL A 1 90 ? 13.922 35.441 15.271 1.00 69.62 90 VAL A O 1
ATOM 719 N N . PRO A 1 91 ? 15.422 37.125 15.207 1.00 71.94 91 PRO A N 1
ATOM 720 C CA . PRO A 1 91 ? 14.554 38.049 15.914 1.00 71.94 91 PRO A CA 1
ATOM 721 C C . PRO A 1 91 ? 13.263 38.236 15.117 1.00 71.94 91 PRO A C 1
ATOM 723 O O . PRO A 1 91 ? 13.286 38.479 13.908 1.00 71.94 91 PRO A O 1
ATOM 726 N N . SER A 1 92 ? 12.130 38.093 15.805 1.00 76.00 92 SER A N 1
ATOM 727 C CA . SER A 1 92 ? 10.816 38.329 15.212 1.00 76.00 92 SER A CA 1
ATOM 728 C C . SER A 1 92 ? 10.753 39.747 14.642 1.00 76.00 92 SER A C 1
ATOM 730 O O . SER A 1 92 ? 11.180 40.703 15.291 1.00 76.00 92 SER A O 1
ATOM 732 N N . LEU A 1 93 ? 10.205 39.885 13.432 1.00 82.50 93 LEU A N 1
ATOM 733 C CA . LEU A 1 93 ? 10.028 41.184 12.781 1.00 82.50 93 LEU A CA 1
ATOM 734 C C . LEU A 1 93 ? 9.127 42.097 13.631 1.00 82.50 93 LEU A C 1
ATOM 736 O O . LEU A 1 93 ? 8.191 41.624 14.281 1.00 82.50 93 LEU A O 1
ATOM 740 N N . SER A 1 94 ? 9.409 43.403 13.621 1.00 80.19 94 SER A N 1
ATOM 741 C CA . SER A 1 94 ? 8.601 44.407 14.320 1.00 80.19 94 SER A CA 1
ATOM 742 C C . SER A 1 94 ? 7.220 44.571 13.670 1.00 80.19 94 SER A C 1
ATOM 744 O O . SER A 1 94 ? 7.042 44.318 12.476 1.00 80.19 94 SER A O 1
ATOM 746 N N . GLY A 1 95 ? 6.232 45.012 14.458 1.00 76.31 95 GLY A N 1
ATOM 747 C CA . GLY A 1 95 ? 4.839 45.164 14.011 1.00 76.31 95 GLY A CA 1
ATOM 748 C C . GLY A 1 95 ? 4.671 46.065 12.783 1.00 76.31 95 GLY A C 1
ATOM 749 O O . GLY A 1 95 ? 3.908 45.726 11.887 1.00 76.31 95 GLY A O 1
ATOM 750 N N . GLU A 1 96 ? 5.455 47.141 12.687 1.00 77.31 96 GLU A N 1
ATOM 751 C CA . GLU A 1 96 ? 5.453 48.060 11.537 1.00 77.31 96 GLU A CA 1
ATOM 752 C C . GLU A 1 96 ? 5.916 47.373 10.240 1.00 77.31 96 GLU A C 1
ATOM 754 O O . GLU A 1 96 ? 5.349 47.591 9.172 1.00 77.31 96 GLU A O 1
ATOM 759 N N . ILE A 1 97 ? 6.920 46.490 10.326 1.00 80.31 97 ILE A N 1
ATOM 760 C CA . ILE A 1 97 ? 7.406 45.724 9.170 1.00 80.31 97 ILE A CA 1
ATOM 761 C C . ILE A 1 97 ? 6.349 44.699 8.745 1.00 80.31 97 ILE A C 1
ATOM 763 O O . ILE A 1 97 ? 6.115 44.516 7.553 1.00 80.31 97 ILE A O 1
ATOM 767 N N . LEU A 1 98 ? 5.680 44.053 9.705 1.00 78.81 98 LEU A N 1
ATOM 768 C CA . LEU A 1 98 ? 4.596 43.106 9.427 1.00 78.81 98 LEU A CA 1
ATOM 769 C C . LEU A 1 98 ? 3.389 43.779 8.758 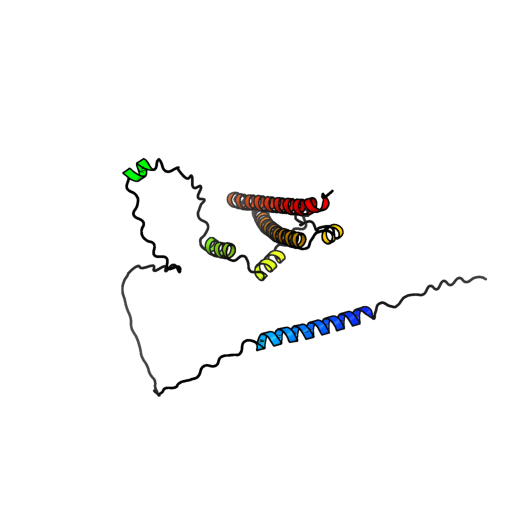1.00 78.81 98 LEU A C 1
ATOM 771 O O . LEU A 1 98 ? 2.759 43.168 7.899 1.00 78.81 98 LEU A O 1
ATOM 775 N N . GLU A 1 99 ? 3.096 45.031 9.106 1.00 79.50 99 GLU A N 1
ATOM 776 C CA . GLU A 1 99 ? 2.021 45.817 8.495 1.00 79.50 99 GLU A CA 1
ATOM 777 C C . GLU A 1 99 ? 2.344 46.193 7.037 1.00 79.50 99 GLU A C 1
ATOM 779 O O . GLU A 1 99 ? 1.489 46.069 6.158 1.00 79.50 99 GL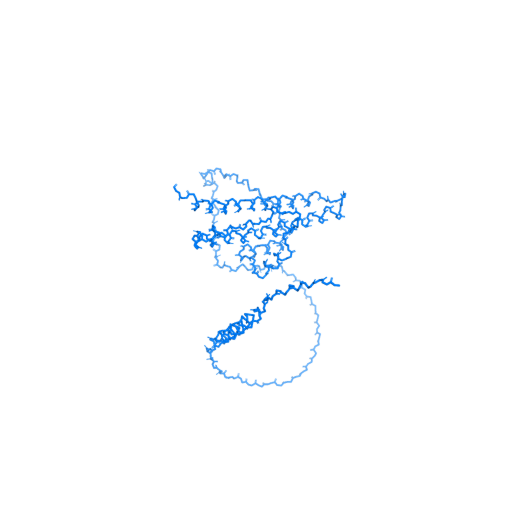U A O 1
ATOM 784 N N . VAL A 1 100 ? 3.605 46.542 6.748 1.00 83.56 100 VAL A N 1
ATOM 785 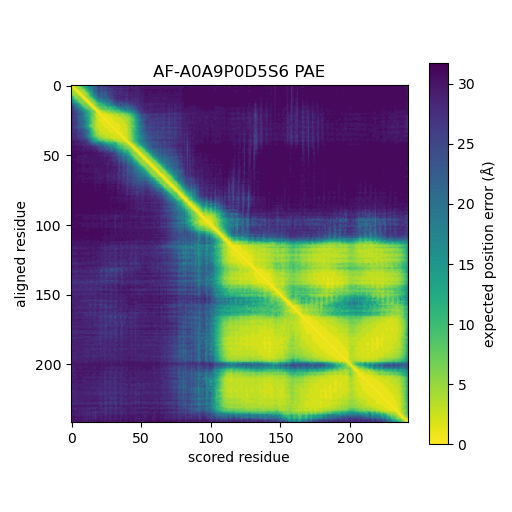C CA . VAL A 1 100 ? 4.093 46.808 5.379 1.00 83.56 100 VAL A CA 1
ATOM 786 C C . VAL A 1 100 ? 4.141 45.539 4.518 1.00 83.56 100 VAL A C 1
ATOM 788 O O . VAL A 1 100 ? 3.886 45.602 3.316 1.00 83.56 100 VAL A O 1
ATOM 791 N N . LEU A 1 101 ? 4.441 44.377 5.110 1.00 79.69 101 LEU A N 1
ATOM 792 C CA . LEU A 1 101 ? 4.492 43.085 4.408 1.00 79.69 101 LEU A CA 1
ATOM 793 C C . LEU A 1 101 ? 3.106 42.542 4.010 1.00 79.69 101 LEU A C 1
ATOM 795 O O . LEU A 1 101 ? 3.021 41.568 3.257 1.00 79.69 101 LEU A O 1
ATOM 799 N N . GLY A 1 102 ? 2.031 43.197 4.453 1.00 76.06 102 GLY A N 1
ATOM 800 C CA . GLY A 1 102 ? 0.656 42.845 4.131 1.00 76.06 102 GLY A CA 1
ATOM 801 C C . GLY A 1 102 ? 0.079 41.746 5.031 1.00 76.06 102 GLY A C 1
ATOM 802 O O . GLY A 1 102 ? 0.802 41.056 5.755 1.00 76.06 102 GLY A O 1
ATOM 803 N N . PRO A 1 103 ? -1.255 41.566 5.015 1.00 71.88 103 PRO A N 1
ATOM 804 C CA . PRO A 1 103 ? -1.921 40.593 5.866 1.00 71.88 103 PRO A CA 1
ATOM 805 C C . PRO A 1 103 ? -1.410 39.182 5.563 1.00 71.88 103 PRO A C 1
ATOM 807 O O . PRO A 1 103 ? -1.437 38.725 4.418 1.00 71.88 103 PRO A O 1
ATOM 810 N N . LYS A 1 104 ? -0.976 38.474 6.612 1.00 67.81 104 LYS A N 1
ATOM 811 C CA . LYS A 1 104 ? -0.612 37.057 6.542 1.00 67.81 104 LYS A CA 1
ATOM 812 C C . LYS A 1 104 ? -1.794 36.297 5.943 1.00 67.81 104 LYS A C 1
ATOM 814 O O . LYS A 1 104 ? -2.858 36.238 6.559 1.00 67.81 104 LYS A O 1
ATOM 819 N N . GLN A 1 105 ? -1.626 35.744 4.740 1.00 63.25 105 GLN A N 1
ATOM 820 C CA . GLN A 1 105 ? -2.642 34.879 4.147 1.00 63.25 105 GLN A CA 1
ATOM 821 C C . GLN A 1 105 ? -2.929 33.767 5.155 1.00 63.25 105 GLN A C 1
ATOM 823 O O . GLN A 1 105 ? -2.006 33.071 5.584 1.00 63.25 105 GLN A O 1
ATOM 828 N N . ALA A 1 106 ? -4.186 33.648 5.585 1.00 58.41 106 ALA A N 1
ATOM 829 C CA . ALA A 1 106 ? -4.601 32.582 6.477 1.00 58.41 106 ALA A CA 1
ATOM 830 C C . ALA A 1 106 ? -4.407 31.262 5.730 1.00 58.41 106 ALA A C 1
ATOM 832 O O . ALA A 1 106 ? -5.239 30.851 4.923 1.00 58.41 106 ALA A O 1
ATOM 833 N N . THR A 1 107 ? -3.271 30.610 5.961 1.00 57.81 107 THR A N 1
ATOM 834 C CA . THR A 1 107 ? -3.091 29.215 5.600 1.00 57.81 107 THR A CA 1
ATOM 835 C C . THR A 1 107 ? -4.101 28.456 6.441 1.00 57.81 107 THR A C 1
ATOM 837 O O . THR A 1 107 ? -3.880 28.24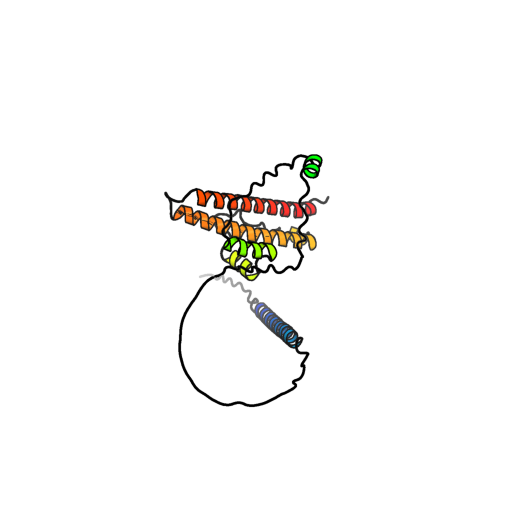6 7.632 1.00 57.81 107 THR A O 1
ATOM 840 N N . VAL A 1 108 ? -5.240 28.104 5.848 1.00 57.88 108 VAL A N 1
ATOM 841 C CA . VAL A 1 108 ? -6.144 27.089 6.388 1.00 57.88 108 VAL A CA 1
ATOM 842 C C . VAL A 1 108 ? -5.379 25.771 6.390 1.00 57.88 108 VAL A C 1
ATOM 844 O O . VAL A 1 108 ? -5.450 24.963 5.468 1.00 57.88 108 VAL A O 1
ATOM 847 N N . SER A 1 109 ? -4.537 25.598 7.401 1.00 58.91 109 SER A N 1
ATOM 848 C CA . SER A 1 109 ? -3.884 24.342 7.696 1.00 58.91 109 SER A CA 1
ATOM 849 C C . SER A 1 109 ? -4.970 23.436 8.257 1.00 58.91 109 SER A C 1
ATOM 851 O O . SER A 1 109 ? -5.279 23.491 9.445 1.00 58.91 109 SER A O 1
ATOM 853 N N . ASN A 1 110 ? -5.594 22.651 7.380 1.00 58.50 110 ASN A N 1
ATOM 854 C CA . ASN A 1 110 ? -6.468 21.546 7.759 1.00 58.50 110 ASN A CA 1
ATOM 855 C C . ASN A 1 110 ? -5.594 20.452 8.391 1.00 58.50 110 ASN A C 1
ATOM 857 O O . ASN A 1 110 ? -5.265 19.457 7.749 1.00 58.50 110 ASN A O 1
ATOM 861 N N . VAL A 1 111 ? -5.121 20.698 9.611 1.00 68.12 111 VAL A N 1
ATOM 862 C CA . VAL A 1 111 ? -4.357 19.726 10.391 1.00 68.12 111 VAL A CA 1
ATOM 863 C C . VAL A 1 111 ? -5.370 18.752 10.978 1.00 68.12 111 VAL A C 1
ATOM 865 O O . VAL A 1 111 ? -6.286 19.164 11.688 1.00 68.12 111 VAL A O 1
ATOM 868 N N . SER A 1 112 ? -5.254 17.477 10.610 1.00 75.12 112 SER A N 1
ATOM 869 C CA . SER A 1 112 ? -6.068 16.407 11.186 1.00 75.12 112 SER A CA 1
ATOM 870 C C . SER A 1 112 ? -5.678 16.148 12.641 1.00 75.12 112 SER A C 1
ATOM 872 O O . SER A 1 112 ? -4.636 16.605 13.104 1.00 75.12 112 SER A O 1
ATOM 874 N N . GLU A 1 113 ? -6.487 15.358 13.341 1.00 83.50 113 GLU A N 1
ATOM 875 C CA . GLU A 1 113 ? -6.159 14.862 14.678 1.00 83.50 113 GLU A CA 1
ATOM 876 C C . GLU A 1 113 ? -4.828 14.090 14.710 1.00 83.50 113 GLU A C 1
ATOM 878 O O . GLU A 1 113 ? -4.380 13.524 13.704 1.00 83.50 113 GLU A O 1
ATOM 883 N N . ASP A 1 114 ? -4.210 14.060 15.891 1.00 88.31 114 ASP A N 1
ATOM 884 C CA . ASP A 1 114 ? -2.930 13.397 16.114 1.00 88.31 114 ASP A CA 1
ATOM 885 C C . ASP A 1 114 ? -3.045 11.872 15.970 1.00 88.31 114 ASP A C 1
ATOM 887 O O . ASP A 1 114 ? -3.885 11.211 16.585 1.00 88.31 114 ASP A O 1
ATOM 891 N N . ILE A 1 115 ? -2.123 11.286 15.207 1.00 91.62 115 ILE A N 1
ATOM 892 C CA . ILE A 1 115 ? -1.940 9.833 15.140 1.00 91.62 115 ILE A CA 1
ATOM 893 C C . ILE A 1 115 ? -1.150 9.376 16.375 1.00 91.62 115 ILE A C 1
ATOM 895 O O . ILE A 1 115 ? -0.228 10.050 16.834 1.00 91.62 115 ILE A O 1
ATOM 899 N N . HIS A 1 116 ? -1.465 8.187 16.894 1.00 94.50 116 HIS A N 1
ATOM 900 C CA . HIS A 1 116 ? -0.750 7.596 18.027 1.00 94.50 116 HIS A CA 1
ATOM 901 C C . HIS A 1 116 ? 0.779 7.590 17.821 1.00 94.50 116 HIS A C 1
ATOM 903 O O . HIS A 1 116 ? 1.279 7.091 16.809 1.00 94.50 116 HIS A O 1
ATOM 909 N N . LYS A 1 117 ? 1.531 8.072 18.821 1.00 93.94 117 LYS A N 1
ATOM 910 C CA . LYS A 1 117 ? 2.987 8.316 18.750 1.00 93.94 117 LYS A CA 1
ATOM 911 C C . LYS A 1 117 ? 3.790 7.111 18.248 1.00 93.94 117 LYS A C 1
ATOM 913 O O . LYS A 1 117 ? 4.628 7.250 17.362 1.00 93.94 117 LYS A O 1
ATOM 918 N N . ASP A 1 118 ? 3.486 5.912 18.744 1.00 93.62 118 ASP A N 1
ATOM 919 C CA . ASP A 1 118 ? 4.184 4.690 18.316 1.00 93.62 118 ASP A CA 1
ATOM 920 C C . ASP A 1 118 ? 3.974 4.347 16.834 1.00 93.62 118 ASP A C 1
ATOM 922 O O . ASP A 1 118 ? 4.859 3.760 16.207 1.00 93.62 118 ASP A O 1
ATOM 926 N N . LEU A 1 119 ? 2.812 4.689 16.262 1.00 92.00 119 LEU A N 1
ATOM 927 C CA . LEU A 1 119 ? 2.566 4.503 14.832 1.00 92.00 119 LEU A CA 1
ATOM 928 C C . LEU A 1 119 ? 3.398 5.495 14.030 1.00 92.00 119 LEU A C 1
ATOM 930 O O . LEU A 1 119 ? 4.051 5.085 13.074 1.00 92.00 119 LEU A O 1
ATOM 934 N N . VAL A 1 120 ? 3.438 6.759 14.464 1.00 94.38 120 VAL A N 1
ATOM 935 C CA . VAL A 1 120 ? 4.243 7.808 13.825 1.00 94.38 120 VAL A CA 1
ATOM 936 C C . VAL A 1 120 ? 5.711 7.392 13.765 1.00 94.38 120 VAL A C 1
ATOM 938 O O . VAL A 1 120 ? 6.273 7.354 12.676 1.00 94.38 120 VAL A O 1
ATOM 941 N N . ILE A 1 121 ? 6.304 6.969 14.887 1.00 94.88 121 ILE A N 1
ATOM 942 C CA . ILE A 1 121 ? 7.716 6.549 14.947 1.00 94.88 121 ILE A CA 1
ATOM 943 C C . ILE A 1 121 ? 8.006 5.415 13.951 1.00 94.88 121 ILE A C 1
ATOM 945 O O . ILE A 1 121 ? 8.997 5.450 13.218 1.00 94.88 121 ILE A O 1
ATOM 949 N N . ARG A 1 122 ? 7.142 4.394 13.899 1.00 92.69 122 ARG A N 1
ATOM 950 C CA . ARG A 1 122 ? 7.337 3.235 13.011 1.00 92.69 122 ARG A CA 1
ATOM 951 C C . ARG A 1 122 ? 7.136 3.602 11.543 1.00 92.69 122 ARG A C 1
ATOM 953 O O . ARG A 1 122 ? 7.926 3.198 10.691 1.00 92.69 122 ARG A O 1
ATOM 960 N N . TRP A 1 123 ? 6.086 4.356 11.231 1.00 94.31 123 TRP A N 1
ATOM 961 C CA . TRP A 1 123 ? 5.774 4.753 9.860 1.00 94.31 123 TRP A CA 1
ATOM 962 C C . TRP A 1 123 ? 6.779 5.757 9.317 1.00 94.31 123 TRP A C 1
ATOM 964 O O . TRP A 1 123 ? 7.154 5.660 8.155 1.00 94.31 123 TRP A O 1
ATOM 974 N N . GLU A 1 124 ? 7.297 6.656 10.146 1.00 94.81 124 GLU A N 1
ATOM 975 C CA . GLU A 1 124 ? 8.336 7.598 9.745 1.00 94.81 124 GLU A CA 1
ATOM 976 C C . GLU A 1 124 ? 9.616 6.873 9.308 1.00 94.81 124 GLU A C 1
ATOM 978 O O . GLU A 1 124 ? 10.202 7.200 8.272 1.00 94.81 124 GLU A O 1
ATOM 983 N N . GLN A 1 125 ? 10.024 5.834 10.044 1.00 94.44 125 GLN A N 1
ATOM 984 C CA . GLN A 1 125 ? 11.153 4.993 9.643 1.00 94.44 125 GLN A CA 1
ATOM 985 C C . GLN A 1 125 ? 10.900 4.308 8.296 1.00 94.44 125 GLN A C 1
ATOM 987 O O . GLN A 1 125 ? 11.782 4.313 7.435 1.00 94.44 125 GLN A O 1
ATOM 992 N N . ILE A 1 126 ? 9.692 3.773 8.097 1.00 94.00 126 ILE A N 1
ATOM 993 C CA . ILE A 1 126 ? 9.265 3.150 6.838 1.00 94.00 126 ILE A CA 1
ATOM 994 C C . ILE A 1 126 ? 9.264 4.160 5.686 1.00 94.00 126 ILE A C 1
ATOM 996 O O . ILE A 1 126 ? 9.729 3.842 4.597 1.00 94.00 126 ILE A O 1
ATOM 1000 N N . ILE A 1 127 ? 8.779 5.380 5.902 1.00 93.62 127 ILE A N 1
ATOM 1001 C CA . ILE A 1 127 ? 8.726 6.423 4.871 1.00 93.62 127 ILE A CA 1
ATOM 1002 C C . ILE A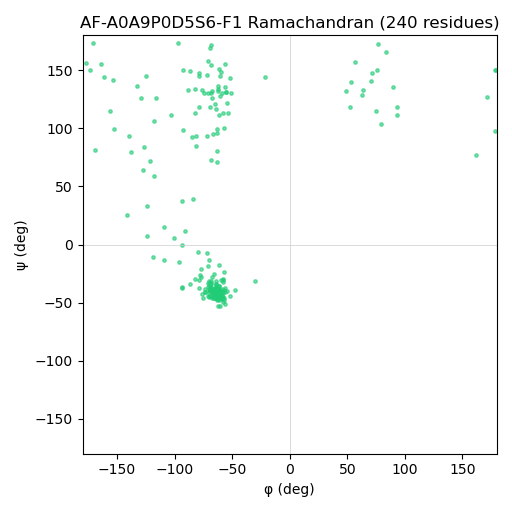 1 127 ? 10.143 6.854 4.476 1.00 93.62 127 ILE A C 1
ATOM 1004 O O . ILE A 1 127 ? 10.433 7.000 3.290 1.00 93.62 127 ILE A O 1
ATOM 1008 N N . LYS A 1 128 ? 11.049 7.010 5.451 1.00 94.81 128 LYS A N 1
ATOM 1009 C CA . LYS A 1 128 ? 12.433 7.451 5.207 1.00 94.81 128 LYS A CA 1
ATOM 1010 C C . LYS A 1 128 ? 13.312 6.368 4.576 1.00 94.81 128 LYS A C 1
ATOM 1012 O O . LYS A 1 128 ? 14.138 6.681 3.722 1.00 94.81 128 LYS A O 1
ATOM 1017 N N . LYS A 1 129 ? 13.188 5.112 5.016 1.00 94.00 129 LYS A N 1
ATOM 1018 C CA . LYS A 1 129 ? 14.104 4.015 4.63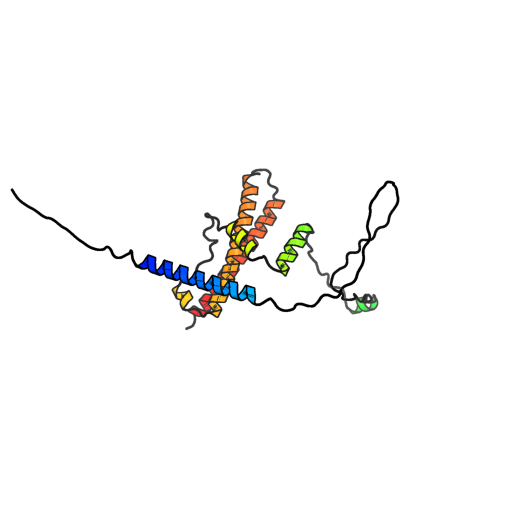4 1.00 94.00 129 LYS A CA 1
ATOM 1019 C C . LYS A 1 129 ? 13.474 2.971 3.710 1.00 94.00 129 LYS A C 1
ATOM 1021 O O . LYS A 1 129 ? 14.197 2.171 3.120 1.00 94.00 129 LYS A O 1
ATOM 1026 N N . GLY A 1 130 ? 12.154 2.987 3.557 1.00 90.69 130 GLY A N 1
ATOM 1027 C CA . GLY A 1 130 ? 11.390 1.903 2.949 1.00 90.69 130 GLY A CA 1
ATOM 1028 C C . GLY A 1 130 ? 11.215 0.709 3.893 1.00 90.69 130 GLY A C 1
ATOM 1029 O O . GLY A 1 130 ? 11.812 0.637 4.967 1.00 90.69 130 GLY A O 1
ATOM 1030 N N . LEU A 1 131 ? 10.396 -0.257 3.469 1.00 91.50 131 LEU A N 1
ATOM 1031 C CA . LEU A 1 131 ? 10.355 -1.583 4.093 1.00 91.50 131 LEU A CA 1
ATOM 1032 C C . LEU A 1 131 ? 11.614 -2.377 3.738 1.00 91.50 131 LEU A C 1
ATOM 1034 O O . LEU A 1 131 ? 12.096 -2.303 2.602 1.00 91.50 131 LEU A O 1
ATOM 1038 N N . ASN A 1 132 ? 12.077 -3.209 4.673 1.00 93.25 132 ASN A N 1
ATOM 1039 C CA . ASN A 1 132 ? 13.060 -4.236 4.355 1.00 93.25 132 ASN A CA 1
ATOM 1040 C C . ASN A 1 132 ? 12.483 -5.217 3.314 1.00 93.25 132 ASN A C 1
ATOM 1042 O O . ASN A 1 132 ? 11.270 -5.417 3.217 1.00 93.25 132 ASN A O 1
ATOM 1046 N N . ILE A 1 133 ? 13.357 -5.813 2.504 1.00 92.56 133 ILE A N 1
ATOM 1047 C CA . ILE A 1 133 ? 12.969 -6.741 1.438 1.00 92.56 133 ILE A CA 1
ATOM 1048 C C . ILE A 1 133 ? 12.276 -7.968 2.033 1.00 92.56 133 ILE A C 1
ATOM 1050 O O . ILE A 1 133 ? 11.219 -8.343 1.527 1.00 92.56 133 ILE A O 1
ATOM 1054 N N . ASP A 1 134 ? 12.823 -8.516 3.120 1.00 94.69 134 ASP A N 1
ATOM 1055 C CA . ASP A 1 134 ? 12.275 -9.688 3.809 1.00 94.69 134 ASP A CA 1
ATOM 1056 C C . ASP A 1 134 ? 10.868 -9.391 4.356 1.00 94.69 134 ASP A C 1
ATOM 1058 O O . ASP A 1 134 ? 9.909 -10.062 3.977 1.00 94.69 134 ASP A O 1
ATOM 1062 N N . ASP A 1 135 ? 10.706 -8.304 5.122 1.00 93.12 135 ASP A N 1
ATOM 1063 C CA . ASP A 1 135 ? 9.407 -7.875 5.670 1.00 93.12 135 ASP A CA 1
ATOM 1064 C C . ASP A 1 135 ? 8.363 -7.665 4.566 1.00 93.12 135 ASP A C 1
ATOM 1066 O O . ASP A 1 135 ? 7.191 -8.029 4.691 1.00 93.12 135 ASP A O 1
ATOM 1070 N N . ARG A 1 136 ? 8.784 -7.074 3.442 1.00 93.62 136 ARG A N 1
ATOM 1071 C CA . ARG A 1 136 ? 7.909 -6.869 2.289 1.00 93.62 136 ARG A CA 1
ATOM 1072 C C . ARG A 1 136 ? 7.466 -8.202 1.694 1.00 93.62 136 ARG A C 1
ATOM 1074 O O . ARG A 1 136 ? 6.290 -8.351 1.372 1.00 93.62 136 ARG A O 1
ATOM 1081 N N . GLU A 1 137 ? 8.375 -9.153 1.507 1.00 94.56 137 GLU A N 1
ATOM 1082 C CA . GLU A 1 137 ? 8.046 -10.477 0.970 1.00 94.56 137 GLU A CA 1
ATOM 1083 C C . GLU A 1 137 ? 7.138 -11.270 1.916 1.00 94.56 137 GLU A C 1
ATOM 1085 O O . GLU A 1 137 ? 6.178 -11.901 1.461 1.00 94.56 137 GLU A O 1
ATOM 1090 N N . GLU A 1 138 ? 7.361 -11.167 3.225 1.00 96.06 138 GLU A N 1
ATOM 1091 C CA . GLU A 1 138 ? 6.482 -11.743 4.242 1.00 96.06 138 GLU A CA 1
ATOM 1092 C C . GLU A 1 138 ? 5.065 -11.165 4.169 1.00 96.06 138 GLU A C 1
ATOM 1094 O O . GLU A 1 138 ? 4.091 -11.922 4.170 1.00 96.06 138 GLU A O 1
ATOM 1099 N N . LEU A 1 139 ? 4.925 -9.841 4.036 1.00 95.25 139 LEU A N 1
ATOM 1100 C CA . LEU A 1 139 ? 3.621 -9.191 3.884 1.00 95.25 139 LEU A CA 1
ATOM 1101 C C . LEU A 1 139 ? 2.912 -9.606 2.590 1.00 95.25 139 LEU A C 1
ATOM 1103 O O . LEU A 1 139 ? 1.719 -9.913 2.626 1.00 95.25 139 LEU A O 1
ATOM 1107 N N . LEU A 1 140 ? 3.632 -9.676 1.465 1.00 93.94 140 LEU A N 1
ATOM 1108 C CA . LEU A 1 140 ? 3.076 -10.140 0.188 1.00 93.94 140 LEU A CA 1
ATOM 1109 C C . LEU A 1 140 ? 2.591 -11.595 0.269 1.00 93.94 140 LEU A C 1
ATOM 1111 O O . LEU A 1 140 ? 1.582 -11.948 -0.338 1.00 93.94 140 LEU A O 1
ATOM 1115 N N . LYS A 1 141 ? 3.290 -12.444 1.031 1.00 95.06 141 LYS A N 1
ATOM 1116 C CA . LYS A 1 141 ? 2.887 -13.836 1.265 1.00 95.06 141 LYS A CA 1
ATOM 1117 C C . LYS A 1 141 ? 1.700 -13.940 2.223 1.00 95.06 141 LYS A C 1
ATOM 1119 O O . LYS A 1 141 ? 0.833 -14.789 2.027 1.00 95.06 141 LYS A O 1
ATOM 1124 N N . LYS A 1 142 ? 1.664 -13.100 3.259 1.00 95.88 142 LYS A N 1
ATOM 1125 C CA . LYS A 1 142 ? 0.598 -13.068 4.270 1.00 95.88 142 LYS A CA 1
ATOM 1126 C C . LYS A 1 142 ? -0.731 -12.576 3.697 1.00 95.88 142 LYS A C 1
ATOM 1128 O O . LYS A 1 142 ? -1.784 -13.043 4.129 1.00 95.88 142 LYS A O 1
ATOM 1133 N N . TYR A 1 143 ? -0.677 -11.662 2.734 1.00 94.75 143 TYR A N 1
ATOM 1134 C CA . TYR A 1 143 ? -1.847 -11.067 2.096 1.00 94.75 143 TYR A CA 1
ATOM 1135 C C . TYR A 1 143 ? -1.827 -11.315 0.581 1.00 94.75 143 TYR A C 1
ATOM 1137 O O . TYR A 1 143 ? -1.584 -10.391 -0.197 1.00 94.75 143 TYR A O 1
ATOM 1145 N N . PRO A 1 144 ? -2.071 -12.565 0.139 1.00 91.06 144 PRO A N 1
ATOM 1146 C CA . PRO A 1 144 ? -2.158 -12.875 -1.280 1.00 91.06 144 PRO A CA 1
ATOM 1147 C C . PRO A 1 144 ? -3.411 -12.247 -1.907 1.00 91.06 144 PRO A C 1
ATOM 1149 O O . PRO A 1 144 ? -4.300 -11.736 -1.221 1.00 91.06 144 PRO A O 1
ATOM 1152 N N . HIS A 1 145 ? -3.500 -12.320 -3.234 1.00 87.62 145 HIS A N 1
ATOM 1153 C CA . HIS A 1 145 ? -4.695 -11.930 -3.980 1.00 87.62 145 HIS A CA 1
ATOM 1154 C C . HIS A 1 145 ? -5.937 -12.702 -3.461 1.00 87.62 145 HIS A C 1
ATOM 1156 O O . HIS A 1 145 ? -5.890 -13.934 -3.389 1.00 87.62 145 HIS A O 1
ATOM 1162 N N . PRO A 1 146 ? -7.072 -12.032 -3.168 1.00 86.81 146 PRO A N 1
ATOM 1163 C CA . PRO A 1 146 ? -8.303 -12.685 -2.709 1.00 86.81 146 PRO A CA 1
ATOM 1164 C C . PRO A 1 146 ? -9.020 -13.403 -3.859 1.00 86.81 146 PRO A C 1
ATOM 1166 O O . PRO A 1 146 ? -9.242 -12.800 -4.904 1.00 86.81 146 PRO A O 1
ATOM 1169 N N . GLN A 1 147 ? -9.417 -14.668 -3.703 1.00 85.69 147 GLN A N 1
ATOM 1170 C CA . GLN A 1 147 ? -9.971 -15.472 -4.811 1.00 85.69 147 GLN A CA 1
ATOM 1171 C C . GLN A 1 147 ? -11.226 -14.867 -5.468 1.00 85.69 147 GLN A C 1
ATOM 1173 O O . GLN A 1 147 ? -11.437 -15.032 -6.666 1.00 85.69 147 GLN A O 1
ATOM 1178 N N . ASN A 1 148 ? -12.036 -14.137 -4.703 1.00 85.94 148 ASN A N 1
ATOM 1179 C CA . ASN A 1 148 ? -13.255 -13.477 -5.168 1.00 85.94 148 ASN A CA 1
ATOM 1180 C C . ASN A 1 148 ? -13.011 -12.149 -5.910 1.00 85.94 148 ASN A C 1
ATOM 1182 O O . ASN A 1 148 ? -13.958 -11.587 -6.452 1.00 85.94 148 ASN A O 1
ATOM 1186 N N . PHE A 1 149 ? -11.775 -11.638 -5.953 1.00 82.75 149 PHE A N 1
ATOM 1187 C CA . PHE A 1 149 ? -11.459 -10.320 -6.512 1.00 82.75 149 PHE A CA 1
ATOM 1188 C C . PHE A 1 149 ? -10.523 -10.406 -7.725 1.00 82.75 149 PHE A C 1
ATOM 1190 O O . PHE A 1 149 ? -9.433 -9.847 -7.733 1.00 82.75 149 PHE A O 1
ATOM 1197 N N . VAL A 1 150 ? -10.952 -11.117 -8.770 1.00 79.69 150 VAL A N 1
ATOM 1198 C CA . VAL A 1 150 ? -10.128 -11.467 -9.950 1.00 79.69 150 VAL A CA 1
ATOM 1199 C C . VAL A 1 150 ? -9.546 -10.251 -10.687 1.00 79.69 150 VAL A C 1
ATOM 1201 O O . VAL A 1 150 ? -8.445 -10.318 -11.230 1.00 79.69 150 VAL A O 1
ATOM 1204 N N . SER A 1 151 ? -10.254 -9.118 -10.698 1.00 80.81 151 SER A N 1
ATOM 1205 C CA . SER A 1 151 ? -9.772 -7.880 -11.326 1.00 80.81 151 SER A CA 1
ATOM 1206 C C . SER A 1 151 ? -8.604 -7.231 -10.575 1.00 80.81 151 SER A C 1
ATOM 1208 O O . SER A 1 151 ? -7.932 -6.368 -11.133 1.00 80.81 151 SER A O 1
ATOM 1210 N N . LEU A 1 152 ? -8.323 -7.661 -9.340 1.00 79.62 152 LEU A N 1
ATOM 1211 C CA . LEU A 1 152 ? -7.163 -7.253 -8.548 1.00 79.62 152 LEU A CA 1
ATOM 1212 C C . LEU A 1 152 ? -5.923 -8.097 -8.899 1.00 79.62 152 LEU A C 1
ATOM 1214 O O . LEU A 1 152 ? -5.118 -8.482 -8.050 1.00 79.62 152 LEU A O 1
ATOM 1218 N N . CYS A 1 153 ? -5.755 -8.392 -10.185 1.00 75.06 153 CYS A N 1
ATOM 1219 C CA . CYS A 1 153 ? -4.571 -9.040 -10.713 1.00 75.06 153 CYS A CA 1
ATOM 1220 C C . CYS A 1 153 ? -3.872 -8.077 -11.664 1.00 75.06 153 CYS A C 1
ATOM 1222 O O . CYS A 1 153 ? -4.466 -7.553 -12.604 1.00 75.06 153 CYS A O 1
ATOM 1224 N N . SER A 1 154 ? -2.586 -7.838 -11.418 1.00 71.94 154 SER A N 1
ATOM 1225 C CA . SER A 1 154 ? -1.757 -7.066 -12.337 1.00 71.94 154 SER A CA 1
ATOM 1226 C C . SER A 1 154 ? -1.653 -7.832 -13.665 1.00 71.94 154 SER A C 1
ATOM 1228 O O . SER A 1 154 ? -1.112 -8.946 -13.668 1.00 71.94 154 SER A O 1
ATOM 1230 N N . PRO A 1 155 ? -2.153 -7.288 -14.792 1.00 70.06 155 PRO A N 1
ATOM 1231 C CA . PRO A 1 155 ? -2.106 -7.994 -16.061 1.00 70.06 155 PRO A CA 1
ATOM 1232 C C . PRO A 1 155 ? -0.648 -8.234 -16.459 1.00 70.06 155 PRO A C 1
ATOM 1234 O O . PRO A 1 155 ? 0.217 -7.350 -16.350 1.00 70.06 155 PRO A O 1
ATOM 1237 N N . LYS A 1 156 ? -0.367 -9.468 -16.884 1.00 73.44 156 LYS A N 1
ATOM 1238 C CA . LYS A 1 156 ? 0.929 -9.835 -17.452 1.00 73.44 156 LYS A CA 1
ATOM 1239 C C . LYS A 1 156 ? 0.987 -9.303 -18.879 1.00 73.44 156 LYS A C 1
ATOM 1241 O O . LYS A 1 156 ? 0.038 -9.476 -19.638 1.00 73.44 156 LYS A O 1
ATOM 1246 N N . VAL A 1 157 ? 2.096 -8.655 -19.224 1.00 72.25 157 VAL A N 1
ATOM 1247 C CA . VAL A 1 157 ? 2.361 -8.233 -20.602 1.00 72.25 157 VAL A CA 1
ATOM 1248 C C . VAL A 1 157 ? 2.449 -9.488 -21.475 1.00 72.25 157 VAL A C 1
ATOM 1250 O O . VAL A 1 157 ? 3.048 -10.480 -21.051 1.00 72.25 157 VAL A O 1
ATOM 1253 N N . ASN A 1 158 ? 1.829 -9.460 -22.659 1.00 79.25 158 ASN A N 1
ATOM 1254 C CA . ASN A 1 158 ? 1.922 -10.554 -23.631 1.00 79.25 158 ASN A CA 1
ATOM 1255 C C . ASN A 1 158 ? 3.415 -10.826 -23.931 1.00 79.25 158 ASN A C 1
ATOM 1257 O O . ASN A 1 158 ? 4.140 -9.855 -24.171 1.00 79.25 158 ASN A O 1
ATOM 1261 N N . PRO A 1 159 ? 3.898 -12.085 -23.896 1.00 77.25 159 PRO A N 1
ATOM 1262 C CA . PRO A 1 159 ? 5.286 -12.422 -24.218 1.00 77.25 159 PRO A CA 1
ATOM 1263 C C . PRO A 1 159 ? 5.795 -11.788 -25.519 1.00 77.25 159 PRO A C 1
ATOM 1265 O O . PRO A 1 159 ? 6.907 -11.273 -25.521 1.00 77.25 159 PRO A O 1
ATOM 1268 N N . GLU A 1 160 ? 4.970 -11.716 -26.567 1.00 79.19 160 GLU A N 1
ATOM 1269 C CA . GLU A 1 160 ? 5.338 -11.094 -27.851 1.00 79.19 160 GLU A CA 1
ATOM 1270 C C . GLU A 1 160 ? 5.688 -9.604 -27.696 1.00 79.19 160 GLU A C 1
ATOM 1272 O O . GLU A 1 160 ? 6.702 -9.122 -28.193 1.00 79.19 160 GLU A O 1
ATOM 1277 N N . ILE A 1 161 ? 4.876 -8.868 -26.932 1.00 78.19 161 ILE A N 1
ATOM 1278 C CA . ILE A 1 161 ? 5.101 -7.445 -26.645 1.00 78.19 161 ILE A CA 1
ATOM 1279 C C . ILE A 1 161 ? 6.319 -7.278 -25.730 1.00 78.19 161 ILE A C 1
ATOM 1281 O O . ILE A 1 161 ? 7.103 -6.349 -25.891 1.00 78.19 161 ILE A O 1
ATOM 1285 N N . ASN A 1 162 ? 6.497 -8.189 -24.773 1.00 80.81 162 ASN A N 1
ATOM 1286 C CA . ASN A 1 162 ? 7.610 -8.162 -23.829 1.00 80.81 162 ASN A CA 1
ATOM 1287 C C . ASN A 1 162 ? 8.979 -8.392 -24.498 1.00 80.81 162 ASN A C 1
ATOM 1289 O O . ASN A 1 162 ? 9.997 -7.972 -23.948 1.00 80.81 162 ASN A O 1
ATOM 1293 N N . GLU A 1 163 ? 9.010 -9.070 -25.646 1.00 82.19 163 GLU A N 1
ATOM 1294 C CA . GLU A 1 163 ? 10.207 -9.216 -26.484 1.00 82.19 163 GLU A CA 1
ATOM 1295 C C . GLU A 1 163 ? 10.433 -8.008 -27.402 1.00 82.19 163 GLU A C 1
ATOM 1297 O O . GLU A 1 163 ? 11.579 -7.671 -27.692 1.00 82.19 163 GLU A O 1
ATOM 1302 N N . ALA A 1 164 ? 9.360 -7.329 -27.820 1.00 82.00 164 ALA A N 1
ATOM 1303 C CA . ALA A 1 164 ? 9.427 -6.166 -28.702 1.00 82.00 164 ALA A CA 1
ATOM 1304 C C . ALA A 1 164 ? 9.844 -4.860 -27.994 1.00 82.00 164 ALA A C 1
ATOM 1306 O O . ALA A 1 164 ? 10.384 -3.959 -28.636 1.00 82.00 164 ALA A O 1
ATOM 1307 N N . ILE A 1 165 ? 9.589 -4.728 -26.687 1.00 85.81 165 ILE A N 1
ATOM 1308 C CA . ILE A 1 165 ? 9.961 -3.533 -25.910 1.00 85.81 165 ILE A CA 1
ATOM 1309 C C . ILE A 1 165 ? 11.446 -3.526 -25.521 1.00 85.81 165 ILE A C 1
ATOM 1311 O O . ILE A 1 165 ? 12.052 -4.556 -25.227 1.00 85.81 165 ILE A O 1
ATOM 1315 N N . ASP A 1 166 ? 12.037 -2.335 -25.440 1.00 88.75 166 ASP A N 1
ATOM 1316 C CA . ASP A 1 166 ? 13.430 -2.167 -25.036 1.00 88.75 166 ASP A CA 1
ATOM 1317 C C . ASP A 1 166 ? 13.653 -2.459 -23.537 1.00 88.75 166 ASP A C 1
ATOM 1319 O O . ASP A 1 166 ? 12.755 -2.363 -22.692 1.00 88.75 166 ASP A O 1
ATOM 1323 N N . ALA A 1 167 ? 14.901 -2.774 -23.178 1.00 88.62 167 ALA A N 1
ATOM 1324 C CA . ALA A 1 167 ? 15.266 -3.152 -21.813 1.00 88.62 167 ALA A CA 1
ATOM 1325 C C . ALA A 1 167 ? 14.969 -2.057 -20.769 1.00 88.62 167 ALA A C 1
ATOM 1327 O O . ALA A 1 167 ? 14.677 -2.375 -19.611 1.00 88.62 167 ALA A O 1
ATOM 1328 N N . ALA A 1 168 ? 15.024 -0.772 -21.144 1.00 89.81 168 ALA A N 1
ATOM 1329 C CA . ALA A 1 168 ? 14.728 0.311 -20.213 1.00 89.81 168 ALA A CA 1
ATOM 1330 C C . ALA A 1 168 ? 13.223 0.403 -19.932 1.00 89.81 168 ALA A C 1
ATOM 1332 O O . ALA A 1 168 ? 12.827 0.576 -18.778 1.00 89.81 168 ALA A O 1
ATOM 1333 N N . THR A 1 169 ? 12.378 0.248 -20.952 1.00 88.88 169 THR A N 1
ATOM 1334 C CA . THR A 1 169 ? 10.918 0.145 -20.793 1.00 88.88 169 THR A CA 1
ATOM 1335 C C . THR A 1 169 ? 10.535 -1.066 -19.958 1.00 88.88 169 THR A C 1
ATOM 1337 O O . THR A 1 169 ? 9.777 -0.921 -18.999 1.00 88.88 169 THR A O 1
ATOM 1340 N N . LYS A 1 170 ? 11.121 -2.232 -20.239 1.00 89.44 170 LYS A N 1
ATOM 1341 C CA . LYS A 1 170 ? 10.867 -3.455 -19.470 1.00 89.44 170 LYS A CA 1
ATOM 1342 C C . LYS A 1 170 ? 11.168 -3.277 -17.981 1.00 89.44 170 LYS A C 1
ATOM 1344 O O . LYS A 1 170 ? 10.321 -3.561 -17.140 1.00 89.44 170 LYS A O 1
ATOM 1349 N N . LYS A 1 171 ? 12.326 -2.699 -17.645 1.00 91.00 171 LYS A N 1
ATOM 1350 C CA . LYS A 1 171 ? 12.700 -2.410 -16.250 1.00 91.00 171 LYS A CA 1
ATOM 1351 C C . LYS A 1 171 ? 11.731 -1.435 -15.567 1.00 91.00 171 LYS A C 1
ATOM 1353 O O . LYS A 1 171 ? 11.468 -1.563 -14.370 1.00 91.00 171 LYS A O 1
ATOM 1358 N N . ARG A 1 172 ? 11.203 -0.447 -16.303 1.00 91.31 172 ARG A N 1
ATOM 1359 C CA . ARG A 1 172 ? 10.173 0.469 -15.783 1.00 91.31 172 ARG A CA 1
ATOM 1360 C C . ARG A 1 172 ? 8.858 -0.267 -15.530 1.00 91.31 172 ARG A C 1
ATOM 1362 O O . ARG A 1 172 ? 8.305 -0.109 -14.444 1.00 91.31 172 ARG A O 1
ATOM 1369 N N . ASP A 1 173 ? 8.397 -1.095 -16.468 1.00 90.88 173 ASP A N 1
ATOM 1370 C CA . ASP A 1 173 ? 7.176 -1.894 -16.293 1.00 90.88 173 ASP A CA 1
ATOM 1371 C C . ASP A 1 173 ? 7.287 -2.856 -15.105 1.00 90.88 173 ASP A C 1
ATOM 1373 O O . ASP A 1 173 ? 6.391 -2.899 -14.266 1.00 90.88 173 ASP A O 1
ATOM 1377 N N . GLU A 1 174 ? 8.419 -3.550 -14.957 1.00 90.75 174 GLU A N 1
ATOM 1378 C CA . GLU A 1 174 ? 8.686 -4.445 -13.823 1.00 90.75 174 GLU A CA 1
ATOM 1379 C C . GLU A 1 174 ? 8.586 -3.713 -12.478 1.00 90.75 174 GLU A C 1
ATOM 1381 O O . GLU A 1 174 ? 8.030 -4.240 -11.507 1.00 90.75 174 GLU A O 1
ATOM 1386 N N . LYS A 1 175 ? 9.075 -2.468 -12.409 1.00 92.19 175 LYS A N 1
ATOM 1387 C CA . LYS A 1 175 ? 8.959 -1.643 -11.202 1.00 92.19 175 LYS A CA 1
ATOM 1388 C C . LYS A 1 175 ? 7.507 -1.258 -10.916 1.00 92.19 175 LYS A C 1
ATOM 1390 O O . LYS A 1 175 ? 7.076 -1.373 -9.768 1.00 92.19 175 LYS A O 1
ATOM 1395 N N . LEU A 1 176 ? 6.750 -0.845 -11.932 1.00 92.38 176 LEU A N 1
ATOM 1396 C CA . LEU A 1 176 ? 5.325 -0.521 -11.795 1.00 92.38 176 LEU A CA 1
ATOM 1397 C C . LEU A 1 176 ? 4.520 -1.760 -11.379 1.00 92.38 176 LEU A C 1
ATOM 1399 O O . LEU A 1 176 ? 3.715 -1.699 -10.451 1.00 92.38 176 LEU A O 1
ATOM 1403 N N . GLN A 1 177 ? 4.804 -2.916 -11.979 1.00 91.44 177 GLN A N 1
ATOM 1404 C CA . GLN A 1 177 ? 4.211 -4.195 -11.600 1.00 91.44 177 GLN A CA 1
ATOM 1405 C C . GLN A 1 177 ? 4.554 -4.570 -10.149 1.00 91.44 177 GLN A C 1
ATOM 1407 O O . GLN A 1 177 ? 3.689 -5.038 -9.408 1.00 91.44 177 GLN A O 1
ATOM 1412 N N . SER A 1 178 ? 5.797 -4.356 -9.706 1.00 91.88 178 SER A N 1
ATOM 1413 C CA . SER A 1 178 ? 6.181 -4.579 -8.308 1.00 91.88 178 SER A CA 1
ATOM 1414 C C . SER A 1 178 ? 5.399 -3.680 -7.353 1.00 91.88 178 SER A C 1
ATOM 1416 O O . SER A 1 178 ? 5.014 -4.147 -6.284 1.00 91.88 178 SER A O 1
ATOM 1418 N N . ASN A 1 179 ? 5.155 -2.420 -7.716 1.00 92.94 179 ASN A N 1
ATOM 1419 C CA . ASN A 1 179 ? 4.336 -1.523 -6.906 1.00 92.94 179 ASN A CA 1
ATOM 1420 C C . ASN A 1 179 ? 2.887 -2.027 -6.855 1.00 92.94 179 ASN A C 1
ATOM 1422 O O . ASN A 1 179 ? 2.315 -2.116 -5.771 1.00 92.94 179 ASN A O 1
ATOM 1426 N N . GLN A 1 180 ? 2.317 -2.440 -7.996 1.00 93.00 180 GLN A N 1
ATOM 1427 C CA . GLN A 1 180 ? 0.973 -3.030 -8.069 1.00 93.00 180 GLN A CA 1
ATOM 1428 C C . GLN A 1 180 ? 0.810 -4.232 -7.139 1.00 93.00 180 GLN A C 1
ATOM 1430 O O . GLN A 1 180 ? -0.207 -4.330 -6.464 1.00 93.00 180 GLN A O 1
ATOM 1435 N N . LYS A 1 181 ? 1.819 -5.103 -7.023 1.00 92.75 181 LYS A N 1
ATOM 1436 C CA . LYS A 1 181 ? 1.787 -6.226 -6.067 1.00 92.75 181 LYS A CA 1
ATOM 1437 C C . LYS A 1 181 ? 1.666 -5.762 -4.611 1.00 92.75 181 LYS A C 1
ATOM 1439 O O . LYS A 1 181 ? 0.936 -6.382 -3.846 1.00 92.75 181 LYS A O 1
ATOM 1444 N N . ILE A 1 182 ? 2.343 -4.673 -4.238 1.00 94.19 182 ILE A N 1
ATOM 1445 C CA . ILE A 1 182 ? 2.242 -4.092 -2.889 1.00 94.19 182 ILE A CA 1
ATOM 1446 C C . ILE A 1 182 ? 0.827 -3.550 -2.651 1.00 94.19 182 ILE A C 1
ATOM 1448 O O . ILE A 1 182 ? 0.239 -3.833 -1.613 1.00 94.19 182 ILE A O 1
ATOM 1452 N N . MET A 1 183 ? 0.252 -2.836 -3.625 1.00 94.88 183 MET A N 1
ATOM 1453 C CA . MET A 1 183 ? -1.130 -2.340 -3.537 1.00 94.88 183 MET A CA 1
ATOM 1454 C C . MET A 1 183 ? -2.154 -3.475 -3.420 1.00 94.88 183 MET A C 1
ATOM 1456 O O . MET A 1 183 ? -3.065 -3.382 -2.606 1.00 94.88 183 MET A O 1
ATOM 1460 N N . VAL A 1 184 ? -1.980 -4.567 -4.175 1.00 94.25 184 VAL A N 1
ATOM 1461 C CA . VAL A 1 184 ? -2.831 -5.769 -4.076 1.00 94.25 184 VAL A CA 1
ATOM 1462 C C . VAL A 1 184 ? -2.799 -6.323 -2.653 1.00 94.25 184 VAL A C 1
ATOM 1464 O O . VAL A 1 184 ? -3.852 -6.537 -2.062 1.00 94.25 184 VAL A O 1
ATOM 1467 N N . ALA A 1 185 ? -1.608 -6.499 -2.075 1.00 95.12 185 ALA A N 1
ATOM 1468 C CA . ALA A 1 185 ? -1.470 -6.998 -0.709 1.00 95.12 185 ALA A CA 1
ATOM 1469 C C . ALA A 1 185 ? -2.066 -6.039 0.336 1.00 95.12 185 ALA A C 1
ATOM 1471 O O . ALA A 1 185 ? -2.688 -6.490 1.296 1.00 95.12 185 ALA A O 1
ATOM 1472 N N . ALA A 1 186 ? -1.927 -4.724 0.139 1.00 95.81 186 ALA A N 1
ATOM 1473 C CA . ALA A 1 186 ? -2.542 -3.721 1.005 1.00 95.81 186 ALA A CA 1
ATOM 1474 C C . ALA A 1 186 ? -4.078 -3.793 0.960 1.00 95.81 186 ALA A C 1
ATOM 1476 O O . ALA A 1 186 ? -4.714 -3.858 2.009 1.00 95.81 186 ALA A O 1
ATOM 1477 N N . ILE A 1 187 ? -4.673 -3.870 -0.236 1.00 95.38 187 ILE A N 1
ATOM 1478 C CA . ILE A 1 187 ? -6.125 -4.035 -0.411 1.00 95.38 187 ILE A CA 1
ATOM 1479 C C . ILE A 1 187 ? -6.597 -5.359 0.200 1.00 95.38 187 ILE A C 1
ATOM 1481 O O . ILE A 1 187 ? -7.618 -5.379 0.880 1.00 95.38 187 ILE A O 1
ATOM 1485 N N . SER A 1 188 ? -5.845 -6.452 0.037 1.00 95.12 188 SER A N 1
ATOM 1486 C CA . SER A 1 188 ? -6.145 -7.729 0.697 1.00 95.12 188 SER A CA 1
ATOM 1487 C C . SER A 1 188 ? -6.135 -7.618 2.224 1.00 95.12 188 SER A C 1
ATOM 1489 O O . SER A 1 188 ? -7.011 -8.174 2.886 1.00 95.12 188 SER A O 1
ATOM 1491 N N . ALA A 1 189 ? -5.159 -6.910 2.800 1.00 96.25 189 ALA A N 1
ATOM 1492 C CA . ALA A 1 189 ? -5.068 -6.702 4.243 1.00 96.25 189 ALA A CA 1
ATOM 1493 C C . ALA A 1 189 ? -6.236 -5.855 4.775 1.00 96.25 189 ALA A C 1
ATOM 1495 O O . ALA A 1 189 ? -6.870 -6.242 5.758 1.00 96.25 189 ALA A O 1
ATOM 1496 N N . LEU A 1 190 ? -6.556 -4.746 4.098 1.00 95.69 190 LEU A N 1
ATOM 1497 C CA . LEU A 1 190 ? -7.683 -3.873 4.443 1.00 95.69 190 LEU A CA 1
ATOM 1498 C C . LEU A 1 190 ? -9.025 -4.595 4.282 1.00 95.69 190 LEU A C 1
ATOM 1500 O O . LEU A 1 190 ? -9.856 -4.560 5.183 1.00 95.69 190 LEU A O 1
ATOM 1504 N N . GLY A 1 191 ? -9.212 -5.322 3.179 1.00 93.56 191 GLY A N 1
ATOM 1505 C CA . GLY A 1 191 ? -10.407 -6.121 2.924 1.00 93.56 191 GLY A CA 1
ATOM 1506 C C . GLY A 1 191 ? -10.605 -7.214 3.973 1.00 93.56 191 GLY A C 1
ATOM 1507 O O . GLY A 1 191 ? -11.723 -7.411 4.442 1.00 93.56 191 GLY A O 1
ATOM 1508 N N . LYS A 1 192 ? -9.526 -7.876 4.414 1.00 93.25 192 LYS A N 1
ATOM 1509 C CA . LYS A 1 192 ? -9.582 -8.835 5.527 1.00 93.25 192 LYS A CA 1
ATOM 1510 C C . LYS A 1 192 ? -10.000 -8.161 6.836 1.00 93.25 192 LYS A C 1
ATOM 1512 O O . LYS A 1 192 ? -10.832 -8.718 7.544 1.00 93.25 192 LYS A O 1
ATOM 1517 N N . ALA A 1 193 ? -9.448 -6.987 7.148 1.00 93.00 193 ALA A N 1
ATOM 1518 C CA . ALA A 1 193 ? -9.824 -6.228 8.340 1.00 93.00 193 ALA A CA 1
ATOM 1519 C C . ALA A 1 193 ? -11.300 -5.795 8.299 1.00 93.00 193 ALA A C 1
ATOM 1521 O O . ALA A 1 193 ? -12.016 -5.993 9.273 1.00 93.00 193 ALA A O 1
ATOM 1522 N N . LEU A 1 194 ? -11.781 -5.287 7.159 1.00 92.12 194 LEU A N 1
ATOM 1523 C CA . LEU A 1 194 ? -13.193 -4.939 6.965 1.00 92.12 194 LEU A CA 1
ATOM 1524 C C . LEU A 1 194 ? -14.107 -6.158 7.079 1.00 92.12 194 LEU A C 1
ATOM 1526 O O . LEU A 1 194 ? -15.117 -6.089 7.766 1.00 92.12 194 LEU A O 1
ATOM 1530 N N . THR A 1 195 ? -13.741 -7.277 6.453 1.00 92.06 195 THR A N 1
ATOM 1531 C CA . THR A 1 195 ? -14.516 -8.527 6.527 1.00 92.06 195 THR A CA 1
ATOM 1532 C C . THR A 1 195 ? -14.640 -8.990 7.976 1.00 92.06 195 THR A C 1
ATOM 1534 O O . THR A 1 195 ? -15.736 -9.278 8.433 1.00 92.06 195 THR A O 1
ATOM 1537 N N . PHE A 1 196 ? -13.538 -8.964 8.731 1.00 90.56 196 PHE A N 1
ATOM 1538 C CA . PHE A 1 196 ? -13.529 -9.287 10.158 1.00 90.56 196 PHE A CA 1
ATOM 1539 C C . PHE A 1 196 ? -14.455 -8.368 10.970 1.00 90.56 196 PHE A C 1
ATOM 1541 O O . PHE A 1 196 ? -15.265 -8.845 11.759 1.00 90.56 196 PHE A O 1
ATOM 1548 N N . LEU A 1 197 ? -14.387 -7.054 10.734 1.00 89.44 197 LEU A N 1
ATOM 1549 C CA . LEU A 1 197 ? -15.245 -6.074 11.402 1.00 89.44 197 LEU A CA 1
ATOM 1550 C C . LEU A 1 197 ? -16.735 -6.254 11.069 1.00 89.44 197 LEU A C 1
ATOM 1552 O O . LEU A 1 197 ? -17.575 -6.032 11.937 1.00 89.44 197 LEU A O 1
ATOM 1556 N N . ILE A 1 198 ? -17.066 -6.637 9.836 1.00 87.50 198 ILE A N 1
ATOM 1557 C CA . ILE A 1 198 ? -18.448 -6.855 9.386 1.00 87.50 198 ILE A CA 1
ATOM 1558 C C . ILE A 1 198 ? -18.994 -8.190 9.917 1.00 87.50 198 ILE A C 1
ATOM 1560 O O . ILE A 1 198 ? -20.133 -8.248 10.378 1.00 87.50 198 ILE A O 1
ATOM 1564 N N . ASP A 1 199 ? -18.189 -9.253 9.880 1.00 86.69 199 ASP A N 1
ATOM 1565 C CA . ASP A 1 199 ? -18.633 -10.608 10.212 1.00 86.69 199 ASP A CA 1
ATOM 1566 C C . ASP A 1 199 ? -18.728 -10.862 11.724 1.00 86.69 199 ASP A C 1
ATOM 1568 O O . ASP A 1 199 ? -19.659 -11.549 12.156 1.00 86.69 199 ASP A O 1
ATOM 1572 N N . GLU A 1 200 ? -17.808 -10.322 12.535 1.00 76.75 200 GLU A N 1
ATOM 1573 C CA . GLU A 1 200 ? -17.790 -10.573 13.987 1.00 76.75 200 GLU A CA 1
ATOM 1574 C C . GLU A 1 200 ? -18.815 -9.745 14.771 1.00 76.75 200 GLU A C 1
ATOM 1576 O O . GLU A 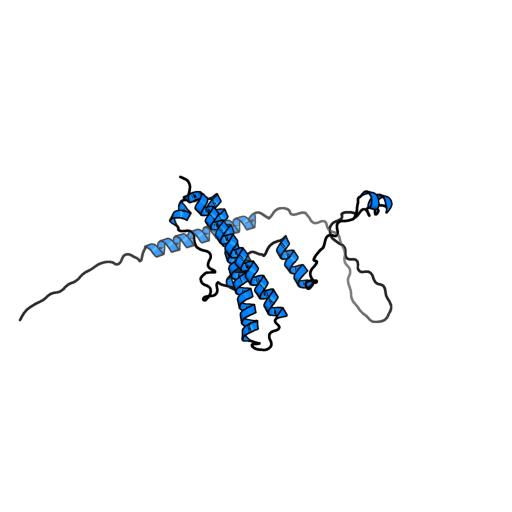1 200 ? -19.324 -10.205 15.790 1.00 76.75 200 GLU A O 1
ATOM 1581 N N . ASN A 1 201 ? -19.152 -8.542 14.301 1.00 65.38 201 ASN A N 1
ATOM 1582 C CA . ASN A 1 201 ? -19.929 -7.560 15.064 1.00 65.38 201 ASN A CA 1
ATOM 1583 C C . ASN A 1 201 ? -21.199 -7.103 14.328 1.00 65.38 201 ASN A C 1
ATOM 1585 O O . ASN A 1 201 ? -21.605 -5.960 14.494 1.00 65.38 201 ASN A O 1
ATOM 1589 N N . LYS A 1 202 ? -21.830 -7.999 13.551 1.00 65.94 202 LYS A N 1
ATOM 1590 C CA . LYS A 1 202 ? -22.937 -7.778 12.585 1.00 65.94 202 LYS A CA 1
ATOM 1591 C C . LYS A 1 202 ? -23.939 -6.638 12.859 1.00 65.94 202 LYS A C 1
ATOM 1593 O O . LYS A 1 202 ? -24.448 -6.078 11.895 1.00 65.94 202 LYS A O 1
ATOM 1598 N N . GLU A 1 203 ? -24.234 -6.295 14.114 1.00 70.75 203 GLU A N 1
ATOM 1599 C CA . GLU A 1 203 ? -25.152 -5.203 14.486 1.00 70.75 203 GLU A CA 1
ATOM 1600 C C . GLU A 1 203 ? -24.518 -4.053 15.307 1.00 70.75 203 GLU A C 1
ATOM 1602 O O . GLU A 1 203 ? -25.135 -3.002 15.435 1.00 70.75 203 GLU A O 1
ATOM 1607 N N . ASN A 1 204 ? -23.287 -4.197 15.819 1.00 77.69 204 ASN A N 1
ATOM 1608 C CA . ASN A 1 204 ? -22.638 -3.240 16.733 1.00 77.69 204 ASN A CA 1
ATOM 1609 C C . ASN A 1 204 ? -21.276 -2.706 16.252 1.00 77.69 204 ASN A C 1
ATOM 1611 O O . ASN A 1 204 ? -20.589 -2.018 17.011 1.00 77.69 204 ASN A O 1
ATOM 1615 N N . THR A 1 205 ? -20.845 -3.003 15.024 1.00 81.88 205 THR A N 1
ATOM 1616 C CA . THR A 1 205 ? -19.582 -2.453 14.514 1.00 81.88 205 THR A CA 1
ATOM 1617 C C . THR A 1 205 ? -19.686 -0.931 14.373 1.00 81.88 205 THR A C 1
ATOM 1619 O O . THR A 1 205 ? -20.530 -0.448 13.615 1.00 81.88 205 THR A O 1
ATOM 1622 N N . PRO A 1 206 ? -18.833 -0.143 15.052 1.00 84.06 206 PRO A N 1
ATOM 1623 C CA . PRO A 1 206 ? -18.903 1.307 14.961 1.00 84.06 206 PRO A CA 1
ATOM 1624 C C . PRO A 1 206 ? -18.515 1.768 13.552 1.00 84.06 206 PRO A C 1
ATOM 1626 O O . PRO A 1 206 ? -17.433 1.452 13.047 1.00 84.06 206 PRO A O 1
ATOM 1629 N N . LEU A 1 207 ? -19.390 2.559 12.925 1.00 87.31 207 LEU A N 1
ATOM 1630 C CA . LEU A 1 207 ? -19.161 3.117 11.586 1.00 87.31 207 LEU A CA 1
ATOM 1631 C C . LEU A 1 207 ? -17.877 3.954 11.517 1.00 87.31 207 LEU A C 1
ATOM 1633 O O . LEU A 1 207 ? -17.202 3.935 10.493 1.00 87.31 207 LEU A O 1
ATOM 1637 N N . SER A 1 208 ? -17.487 4.581 12.630 1.00 88.31 208 SER A N 1
ATOM 1638 C CA . SER A 1 208 ? -16.239 5.339 12.763 1.00 88.31 208 SER A CA 1
ATOM 1639 C C . SER A 1 208 ? -14.966 4.507 12.561 1.00 88.31 208 SER A C 1
ATOM 1641 O O . SER A 1 208 ? -13.912 5.083 12.312 1.00 88.31 208 SER A O 1
ATOM 1643 N N . LEU A 1 209 ? -15.032 3.171 12.643 1.00 87.31 209 LEU A N 1
ATOM 1644 C CA . LEU A 1 209 ? -13.918 2.286 12.276 1.00 87.31 209 LEU A CA 1
ATOM 1645 C C . LEU A 1 209 ? -14.011 1.808 10.825 1.00 87.31 209 LEU A C 1
ATOM 1647 O O . LEU A 1 209 ? -12.989 1.668 10.156 1.00 87.31 209 LEU A O 1
ATOM 1651 N N . ILE A 1 210 ? -15.224 1.547 10.334 1.00 90.25 210 ILE A N 1
ATOM 1652 C CA . ILE A 1 210 ? -15.442 1.049 8.970 1.00 90.25 210 ILE A CA 1
ATOM 1653 C C . ILE A 1 210 ? -15.110 2.133 7.943 1.00 90.25 210 ILE A C 1
ATOM 1655 O O . ILE A 1 210 ? -14.448 1.843 6.947 1.00 90.25 210 ILE A O 1
ATOM 1659 N N . GLU A 1 211 ? -15.558 3.368 8.175 1.00 92.69 211 GLU A N 1
ATOM 1660 C CA . GLU A 1 211 ? -15.451 4.471 7.219 1.00 92.69 211 GLU A CA 1
ATOM 1661 C C . GLU A 1 211 ? -13.990 4.807 6.861 1.00 92.69 211 GLU A C 1
ATOM 1663 O O . GLU A 1 211 ? -13.655 4.685 5.678 1.00 92.69 211 GLU A O 1
ATOM 1668 N N . PRO A 1 212 ? -13.065 5.060 7.814 1.00 93.12 212 PRO A N 1
ATOM 1669 C CA . PRO A 1 212 ? -11.673 5.361 7.473 1.00 93.12 212 PRO A CA 1
ATOM 1670 C C . PRO A 1 212 ? -10.960 4.213 6.748 1.00 93.12 212 PRO A C 1
ATOM 1672 O O . PRO A 1 212 ? -10.167 4.443 5.834 1.00 93.12 212 PRO A O 1
ATOM 1675 N N . ILE A 1 213 ? -11.241 2.959 7.126 1.00 94.19 213 ILE A N 1
ATOM 1676 C CA . ILE A 1 213 ? -10.631 1.782 6.489 1.00 94.19 213 ILE A CA 1
ATOM 1677 C C . ILE A 1 213 ? -11.166 1.612 5.062 1.00 94.19 213 ILE A C 1
ATOM 1679 O O . ILE A 1 213 ? -10.401 1.316 4.140 1.00 94.19 213 ILE A O 1
ATOM 1683 N N . ASN A 1 214 ? -12.470 1.806 4.860 1.00 94.88 214 ASN A N 1
ATOM 1684 C CA . ASN A 1 214 ? -13.096 1.754 3.544 1.00 94.88 214 ASN A CA 1
ATOM 1685 C C . ASN A 1 214 ? -12.566 2.867 2.631 1.00 94.88 214 ASN A C 1
ATOM 1687 O O . ASN A 1 214 ? -12.211 2.602 1.484 1.00 94.88 214 ASN A O 1
ATOM 1691 N N . ASP A 1 215 ? -12.441 4.090 3.137 1.00 95.56 215 ASP A N 1
ATOM 1692 C CA . ASP A 1 215 ? -11.928 5.215 2.357 1.00 95.56 215 ASP A CA 1
ATOM 1693 C C . ASP A 1 215 ? -10.449 5.043 2.006 1.00 95.56 215 ASP A C 1
ATOM 1695 O O . ASP A 1 215 ? -10.071 5.212 0.844 1.00 95.56 215 ASP A O 1
ATOM 1699 N N . ALA A 1 216 ? -9.627 4.561 2.944 1.00 96.44 216 ALA A N 1
ATOM 1700 C CA . ALA A 1 216 ? -8.259 4.144 2.640 1.00 96.44 216 ALA A CA 1
ATOM 1701 C C . ALA A 1 216 ? -8.224 3.048 1.558 1.00 96.44 216 ALA A C 1
ATOM 1703 O O . ALA A 1 216 ? -7.411 3.108 0.635 1.00 96.44 216 ALA A O 1
ATOM 1704 N N . SER A 1 217 ? -9.135 2.071 1.618 1.00 94.81 217 SER A N 1
ATOM 1705 C CA . SER A 1 217 ? -9.231 0.998 0.616 1.00 94.81 217 SER A CA 1
ATOM 1706 C C . SER A 1 217 ? -9.564 1.534 -0.778 1.00 94.81 217 SER A C 1
ATOM 1708 O O . SER A 1 217 ? -8.956 1.096 -1.757 1.00 94.81 217 SER A O 1
ATOM 1710 N N . LYS A 1 218 ? -10.481 2.507 -0.880 1.00 95.69 218 LYS A N 1
ATOM 1711 C CA . LYS A 1 218 ? -10.825 3.174 -2.147 1.00 95.69 218 LYS A CA 1
ATOM 1712 C C . LYS A 1 218 ? -9.622 3.912 -2.735 1.00 95.69 218 LYS A C 1
ATOM 1714 O O . LYS A 1 218 ? -9.337 3.727 -3.914 1.00 95.69 218 LYS A O 1
ATOM 1719 N N . LEU A 1 219 ? -8.885 4.669 -1.918 1.00 97.44 219 LEU A N 1
ATOM 1720 C CA . LEU A 1 219 ? -7.694 5.406 -2.360 1.00 97.44 219 LEU A CA 1
ATOM 1721 C C . LEU A 1 219 ? -6.592 4.468 -2.876 1.00 97.44 219 LEU A C 1
ATOM 1723 O O . LEU A 1 219 ? -5.976 4.726 -3.911 1.00 97.44 219 LEU A O 1
ATOM 1727 N N . VAL A 1 220 ? -6.358 3.337 -2.202 1.00 96.31 220 VAL A N 1
ATOM 1728 C CA . VAL A 1 220 ? -5.378 2.345 -2.678 1.00 96.31 220 VAL A CA 1
ATOM 1729 C C . VAL A 1 220 ? -5.855 1.668 -3.972 1.00 96.31 220 VAL A C 1
ATOM 1731 O O . VAL A 1 220 ? -5.042 1.407 -4.863 1.00 96.31 220 VAL A O 1
ATOM 1734 N N . ALA A 1 221 ? -7.158 1.407 -4.114 1.00 94.38 221 ALA A N 1
ATOM 1735 C CA . ALA A 1 221 ? -7.733 0.857 -5.343 1.00 94.38 221 ALA A CA 1
ATOM 1736 C C . ALA A 1 221 ? -7.639 1.835 -6.528 1.00 94.38 221 ALA A C 1
ATOM 1738 O O . ALA A 1 221 ? -7.332 1.416 -7.648 1.00 94.38 221 ALA A O 1
ATOM 1739 N N . GLU A 1 222 ? -7.839 3.132 -6.288 1.00 95.50 222 GLU A N 1
ATOM 1740 C CA . GLU A 1 222 ? -7.615 4.190 -7.276 1.00 95.50 222 GLU A CA 1
ATOM 1741 C C . GLU A 1 222 ? -6.150 4.227 -7.724 1.00 95.50 222 GLU A C 1
ATOM 1743 O O . GLU A 1 222 ? -5.869 4.134 -8.920 1.00 95.50 222 GLU A O 1
ATOM 1748 N N . LEU A 1 223 ? -5.202 4.200 -6.781 1.00 94.69 223 LEU A N 1
ATOM 1749 C CA . LEU A 1 223 ? -3.776 4.154 -7.110 1.00 94.69 223 LEU A CA 1
ATOM 1750 C C . LEU A 1 223 ? -3.412 2.914 -7.948 1.00 94.69 223 LEU A C 1
ATOM 1752 O O . LEU A 1 223 ? -2.604 2.994 -8.876 1.00 94.69 223 LEU A O 1
ATOM 1756 N N . PHE A 1 224 ? -4.021 1.758 -7.669 1.00 93.75 224 PHE A N 1
ATOM 1757 C CA . PHE A 1 224 ? -3.816 0.548 -8.471 1.00 93.75 224 PHE A CA 1
ATOM 1758 C C . PHE A 1 224 ? -4.289 0.731 -9.923 1.00 93.75 224 PHE A C 1
ATOM 1760 O O . PHE A 1 224 ? -3.607 0.297 -10.866 1.00 93.75 224 PHE A O 1
ATOM 1767 N N . LYS A 1 225 ? -5.439 1.390 -10.113 1.00 93.06 225 LYS A N 1
ATOM 1768 C CA . LYS A 1 225 ? -5.971 1.739 -11.436 1.00 93.06 225 LYS A CA 1
ATOM 1769 C C . LYS A 1 225 ? -5.027 2.689 -12.167 1.00 93.06 225 LYS A C 1
ATOM 1771 O O . LYS A 1 225 ? -4.667 2.398 -13.307 1.00 93.06 225 LYS A O 1
ATOM 1776 N N . ASP A 1 226 ? -4.556 3.745 -11.514 1.00 93.31 226 ASP A N 1
ATOM 1777 C CA . ASP A 1 226 ? -3.620 4.703 -12.114 1.00 93.31 226 ASP A CA 1
ATOM 1778 C C . ASP A 1 226 ? -2.337 4.021 -12.578 1.00 93.31 226 ASP A C 1
ATOM 1780 O O . ASP A 1 226 ? -1.878 4.215 -13.702 1.00 93.31 226 ASP A O 1
ATOM 1784 N N . GLN A 1 227 ? -1.793 3.123 -11.759 1.00 92.00 227 GLN A N 1
ATOM 1785 C CA . GLN A 1 227 ? -0.608 2.345 -12.120 1.00 92.00 227 GLN A CA 1
ATOM 1786 C C . GLN A 1 227 ? -0.875 1.426 -13.317 1.00 92.00 227 GLN A C 1
ATOM 1788 O O . GLN A 1 227 ? 0.004 1.234 -14.156 1.00 92.00 227 GLN A O 1
ATOM 1793 N N . THR A 1 228 ? -2.096 0.901 -13.449 1.00 91.12 228 THR A N 1
ATOM 1794 C CA . THR A 1 228 ? -2.501 0.117 -14.625 1.00 91.12 228 THR A CA 1
ATOM 1795 C C . THR A 1 228 ? -2.527 0.985 -15.882 1.00 91.12 228 THR A C 1
ATOM 1797 O O . THR A 1 228 ? -1.981 0.576 -16.907 1.00 91.12 228 THR A O 1
ATOM 1800 N N . LEU A 1 229 ? -3.082 2.197 -15.798 1.00 91.06 229 LEU A N 1
ATOM 1801 C CA . LEU A 1 229 ? -3.115 3.150 -16.911 1.00 91.06 229 LEU A CA 1
ATOM 1802 C C . LEU A 1 229 ? -1.708 3.594 -17.322 1.00 91.06 229 LEU A C 1
ATOM 1804 O O . LEU A 1 229 ? -1.396 3.636 -18.513 1.00 91.06 229 LEU A O 1
ATOM 1808 N N . VAL A 1 230 ? -0.823 3.852 -16.355 1.00 91.44 230 VAL A N 1
ATOM 1809 C CA . VAL A 1 230 ? 0.579 4.191 -16.634 1.00 91.44 230 VAL A CA 1
ATOM 1810 C C . VAL A 1 230 ? 1.262 3.051 -17.391 1.00 91.44 230 VAL A C 1
ATOM 1812 O O . VAL A 1 230 ? 1.876 3.308 -18.428 1.00 91.44 230 VAL A O 1
ATOM 1815 N N . ARG A 1 231 ? 1.102 1.796 -16.948 1.00 90.25 231 ARG A N 1
ATOM 1816 C CA . ARG A 1 231 ? 1.662 0.619 -17.639 1.00 90.25 231 ARG A CA 1
ATOM 1817 C C . ARG A 1 231 ? 1.112 0.463 -19.057 1.00 90.25 231 ARG A C 1
ATOM 1819 O O . ARG A 1 231 ? 1.883 0.271 -19.993 1.00 90.25 231 ARG A O 1
ATOM 1826 N N . GLN A 1 232 ? -0.199 0.622 -19.241 1.00 87.62 232 GLN A N 1
ATOM 1827 C CA . GLN A 1 232 ? -0.824 0.594 -20.567 1.00 87.62 232 GLN A CA 1
ATOM 1828 C C . GLN A 1 232 ? -0.277 1.694 -21.481 1.00 87.62 232 GLN A C 1
ATOM 1830 O O . GLN A 1 232 ? 0.053 1.421 -22.631 1.00 87.62 232 GLN A O 1
ATOM 1835 N N . SER A 1 233 ? -0.128 2.923 -20.977 1.00 87.88 233 SER A N 1
ATOM 1836 C CA . SER A 1 233 ? 0.405 4.045 -21.757 1.00 87.88 233 SER A CA 1
ATOM 1837 C C . SER A 1 233 ? 1.865 3.832 -22.167 1.00 87.88 233 SER A C 1
ATOM 1839 O O . SER A 1 233 ? 2.254 4.186 -23.278 1.00 87.88 233 SER A O 1
ATOM 1841 N N . LEU A 1 234 ? 2.663 3.225 -21.284 1.00 86.25 234 LEU A N 1
ATOM 1842 C CA . LEU A 1 234 ? 4.073 2.927 -21.510 1.00 86.25 234 LEU A CA 1
ATOM 1843 C C . LEU A 1 234 ? 4.242 1.891 -22.628 1.00 86.25 234 LEU A C 1
ATOM 1845 O O . LEU A 1 234 ? 5.107 2.057 -23.480 1.00 86.25 234 LEU A O 1
ATOM 1849 N N . ILE A 1 235 ? 3.375 0.878 -22.662 1.00 82.06 235 ILE A N 1
ATOM 1850 C CA . ILE A 1 235 ? 3.368 -0.159 -23.701 1.00 82.06 235 ILE A CA 1
ATOM 1851 C C . ILE A 1 235 ? 2.770 0.373 -25.016 1.00 82.06 235 ILE A C 1
ATOM 1853 O O . ILE A 1 235 ? 3.349 0.190 -26.084 1.00 82.06 235 ILE A O 1
ATOM 1857 N N . SER A 1 236 ? 1.639 1.082 -24.952 1.00 80.06 236 SER A N 1
ATOM 1858 C CA . SER A 1 236 ? 0.919 1.589 -26.131 1.00 80.06 236 SER A CA 1
ATOM 1859 C C . SER A 1 236 ? 1.741 2.591 -26.949 1.00 80.06 236 SER A C 1
ATOM 1861 O O . SER A 1 236 ? 1.765 2.506 -28.175 1.00 80.06 236 SER A O 1
ATOM 1863 N N . LYS A 1 237 ? 2.503 3.479 -26.292 1.00 70.88 237 LYS A N 1
ATOM 1864 C CA . LYS A 1 237 ? 3.423 4.415 -26.968 1.00 70.88 237 LYS A CA 1
ATOM 1865 C C . LYS A 1 237 ? 4.467 3.725 -27.849 1.00 70.88 237 LYS A C 1
ATOM 1867 O O . LYS A 1 237 ? 4.994 4.357 -28.755 1.00 70.88 237 LYS A O 1
ATOM 1872 N N . ILE A 1 238 ? 4.774 2.461 -27.572 1.00 65.25 238 ILE A N 1
ATOM 1873 C CA . ILE A 1 238 ? 5.782 1.690 -28.301 1.00 65.25 238 ILE A CA 1
ATOM 1874 C C . ILE A 1 238 ? 5.127 0.895 -29.433 1.00 65.25 238 ILE A C 1
ATOM 1876 O O . ILE A 1 238 ? 5.678 0.821 -30.525 1.00 65.25 238 ILE A O 1
ATOM 1880 N N . CYS A 1 239 ? 3.925 0.357 -29.211 1.00 59.88 239 CYS A N 1
ATOM 1881 C CA . CYS A 1 239 ? 3.179 -0.373 -30.239 1.00 59.88 239 CYS A CA 1
ATOM 1882 C C . CYS A 1 239 ? 2.499 0.539 -31.282 1.00 59.88 239 CYS A C 1
ATOM 1884 O O . CYS A 1 239 ? 2.182 0.070 -32.369 1.00 59.88 239 CYS A O 1
ATOM 1886 N N . GLY A 1 240 ? 2.259 1.816 -30.964 1.00 58.94 240 GLY A N 1
ATOM 1887 C CA . GLY A 1 240 ? 1.599 2.793 -31.842 1.00 58.94 240 GLY A CA 1
ATOM 1888 C C . GLY A 1 240 ? 2.529 3.611 -32.745 1.00 58.94 240 GLY A C 1
ATOM 1889 O O . GLY A 1 240 ? 2.086 4.608 -33.305 1.00 58.94 240 GLY A O 1
ATOM 1890 N N . GLY A 1 241 ? 3.809 3.244 -32.858 1.00 48.78 241 GLY A N 1
ATOM 1891 C CA . GLY A 1 241 ? 4.758 3.916 -33.745 1.00 48.78 241 GLY A CA 1
ATOM 1892 C C . GLY A 1 241 ? 4.639 3.438 -35.192 1.00 48.78 241 GLY A C 1
ATOM 1893 O O . GLY A 1 241 ? 5.401 2.563 -35.589 1.00 48.78 241 GLY A O 1
ATOM 1894 N N . ASN A 1 242 ? 3.707 4.026 -35.949 1.00 36.66 242 ASN A N 1
ATOM 1895 C CA . ASN A 1 242 ? 3.711 4.123 -37.415 1.00 36.66 242 ASN A CA 1
ATOM 1896 C C . ASN A 1 242 ? 3.277 5.534 -37.815 1.00 36.66 242 ASN A C 1
ATOM 1898 O O . ASN A 1 242 ? 2.218 5.973 -37.312 1.00 36.66 242 ASN A O 1
#